Protein AF-A0A7J4TCZ8-F1 (afdb_monomer_lite)

Radius of gyration: 16.87 Å; chains: 1; bounding box: 48×36×41 Å

pLDDT: mean 80.1, std 14.27, range [30.23, 97.81]

Secondary structure (DSSP, 8-state):
-----PEEEEE-SS-HHHHHHHHHHTT--EEEEEEE-GGGTEEEETTEEEEET-TTSTTEETT-SGGGEEE-SSEEEEEGGGGGSHHHHTTS-SS--HHHHHHHHHHHHHHH-TTSEEEEEP-STTTTS---S-GGGTEEEETTTTEEEEETTTTTTGGG-THHHHHHHHTT-EEEEE-GGGS-BSSTT--EEE--TTS---EEE--S--B--

Sequence (213 aa):
MGDDIGVIVGTGIGGQTDILLALLKGGYPAKSVGQMWPRDHYVHLDGRYVISGSPGSVHGNAFGEGGNILAGNGFLLVSDFAYKHQHIRMKLPENPNYAQIQEVIMEEGRVYHPHVRIHVAPTGMFHGGRGHGHIDMFALLLPIRKLLLLDTYYGKGAGKAAEYDSIAEAEGLKLRRYDGSQDGVWYPLNSLVLSPNKNPTDCVVLDQEAKSL

Foldseek 3Di:
DDDQDAAEQEDDPDCSVVLQVVCVVLVGRYDYDPDYPCQQQWAQDPNDTAGFLPPPDLRHDLQGGNLQWDDADQAIEGELLSCVRPNNVVVADPDHASVSSQVSQQVVCCVNPVRGHYAYQYQCPNVVFPGDSGQQLFWAAFRVQLEIEGACQRSPRRSPDCSVVVVSVVSVHDYYYDHCPPVQAGSQRNWDWDARPVHGGTDTRGSPPRGDD

Structure (mmCIF, N/CA/C/O backbone):
data_AF-A0A7J4TCZ8-F1
#
_entry.id   AF-A0A7J4TCZ8-F1
#
loop_
_atom_site.group_PDB
_atom_site.id
_atom_site.type_symbol
_atom_site.label_atom_id
_atom_site.label_alt_id
_atom_site.label_comp_id
_atom_site.label_asym_id
_atom_site.label_entity_id
_atom_site.label_seq_id
_atom_site.pdbx_PDB_ins_code
_atom_site.Cartn_x
_atom_site.Cartn_y
_atom_site.Cartn_z
_atom_site.occupancy
_atom_site.B_iso_or_equiv
_atom_site.auth_seq_id
_atom_site.auth_comp_id
_atom_site.auth_asym_id
_atom_site.auth_atom_id
_atom_site.pdbx_PDB_model_num
ATOM 1 N N . MET A 1 1 ? -31.070 7.291 -1.650 1.00 30.23 1 MET A N 1
ATOM 2 C CA . MET A 1 1 ? -30.684 6.551 -0.434 1.00 30.23 1 MET A CA 1
ATOM 3 C C . MET A 1 1 ? -29.340 5.947 -0.770 1.00 30.23 1 MET A C 1
ATOM 5 O O . MET A 1 1 ? -29.298 5.150 -1.693 1.00 30.23 1 MET A O 1
ATOM 9 N N . GLY A 1 2 ? -28.253 6.499 -0.227 1.00 39.22 2 GLY A N 1
ATOM 10 C CA . GLY A 1 2 ? -26.910 6.012 -0.545 1.00 39.22 2 GLY A CA 1
ATOM 11 C C . GLY A 1 2 ? -26.722 4.661 0.123 1.00 39.22 2 GLY A C 1
ATOM 12 O O . GLY A 1 2 ? -27.068 4.534 1.293 1.00 39.22 2 GLY A O 1
ATOM 13 N N . ASP A 1 3 ? -26.260 3.664 -0.623 1.00 41.78 3 ASP A N 1
ATOM 14 C CA . ASP A 1 3 ? -25.869 2.386 -0.043 1.00 41.78 3 ASP A CA 1
ATOM 15 C C . ASP A 1 3 ? -24.793 2.663 1.015 1.00 41.78 3 ASP A C 1
ATOM 17 O O . ASP A 1 3 ? -23.702 3.129 0.681 1.00 41.78 3 ASP A O 1
ATOM 21 N N . ASP A 1 4 ? -25.112 2.442 2.292 1.00 58.44 4 ASP A N 1
ATOM 22 C CA . ASP A 1 4 ? -24.124 2.520 3.364 1.00 58.44 4 ASP A CA 1
ATOM 23 C C . ASP A 1 4 ? -23.055 1.459 3.082 1.00 58.44 4 ASP A C 1
ATOM 25 O O . ASP A 1 4 ? -23.295 0.251 3.172 1.00 58.44 4 ASP A O 1
ATOM 29 N N . ILE A 1 5 ? -21.871 1.918 2.683 1.00 65.12 5 ILE A N 1
ATOM 30 C CA . ILE A 1 5 ? -20.730 1.062 2.373 1.00 65.12 5 ILE A CA 1
ATOM 31 C C . ILE A 1 5 ? -20.297 0.379 3.667 1.00 65.12 5 ILE A C 1
ATOM 33 O O . ILE A 1 5 ? -19.725 1.004 4.559 1.00 65.12 5 ILE A O 1
ATOM 37 N N . GLY A 1 6 ? -20.609 -0.910 3.775 1.00 76.81 6 GLY A N 1
ATOM 38 C CA . GLY A 1 6 ? -20.262 -1.734 4.926 1.00 76.81 6 GLY A CA 1
ATOM 39 C C . GLY A 1 6 ? -18.986 -2.542 4.716 1.00 76.81 6 GLY A C 1
ATOM 40 O O . GLY A 1 6 ? -18.697 -2.984 3.607 1.00 76.81 6 GLY A O 1
ATOM 41 N N . VAL A 1 7 ? -18.260 -2.794 5.805 1.00 82.50 7 VAL A N 1
ATOM 42 C CA . VAL A 1 7 ? -17.061 -3.636 5.825 1.00 82.50 7 VAL A CA 1
ATOM 43 C C . VAL A 1 7 ? -17.447 -5.100 5.599 1.00 82.50 7 VAL A C 1
ATOM 45 O O . VAL A 1 7 ? -18.272 -5.669 6.320 1.00 82.50 7 VAL A O 1
ATOM 48 N N . ILE A 1 8 ? -16.831 -5.731 4.601 1.00 84.25 8 ILE A N 1
ATOM 49 C CA . ILE A 1 8 ? -16.999 -7.159 4.322 1.00 84.25 8 ILE A CA 1
ATOM 50 C C . ILE A 1 8 ? -15.881 -7.936 5.018 1.00 84.25 8 ILE A C 1
ATOM 52 O O . ILE A 1 8 ? -14.706 -7.766 4.701 1.00 84.25 8 ILE A O 1
ATOM 56 N N . VAL A 1 9 ? -16.259 -8.815 5.943 1.00 84.25 9 VAL A N 1
ATOM 57 C CA . VAL A 1 9 ? -15.341 -9.700 6.667 1.00 84.25 9 VAL A CA 1
ATOM 58 C C . VAL A 1 9 ? -15.423 -11.092 6.049 1.00 84.25 9 VAL A C 1
ATOM 60 O O . VAL A 1 9 ? -16.470 -11.732 6.075 1.00 84.25 9 VAL A O 1
ATOM 63 N N . GLY A 1 10 ? -14.341 -11.560 5.445 1.00 80.88 10 GLY A N 1
ATOM 64 C CA . GLY A 1 10 ? -14.313 -12.877 4.811 1.00 80.88 10 GLY A CA 1
ATOM 65 C C . GLY A 1 10 ? -13.865 -13.992 5.736 1.00 80.88 10 GLY A C 1
ATOM 66 O O . GLY A 1 10 ? -13.603 -13.770 6.914 1.00 80.88 10 GLY A O 1
ATOM 67 N N . THR A 1 11 ? -13.722 -15.183 5.169 1.00 75.00 11 THR A N 1
ATOM 68 C CA . THR A 1 11 ? -13.064 -16.331 5.797 1.00 75.00 11 THR A CA 1
ATOM 69 C C . THR A 1 11 ? -11.536 -16.236 5.641 1.00 75.00 11 THR A C 1
ATOM 71 O O . THR A 1 11 ? -11.015 -15.484 4.815 1.00 75.00 11 THR A O 1
ATOM 74 N N . GLY A 1 12 ? -10.789 -16.945 6.487 1.00 71.12 12 GLY A N 1
ATOM 75 C CA . GLY A 1 12 ? -9.330 -16.837 6.603 1.00 71.12 12 GLY A CA 1
ATOM 76 C C . GLY A 1 12 ? -8.773 -17.735 7.713 1.00 71.12 12 GLY A C 1
ATOM 77 O O . GLY A 1 12 ? -9.448 -18.670 8.138 1.00 71.12 12 GLY A O 1
ATOM 78 N N . ILE A 1 13 ? -7.568 -17.432 8.204 1.00 66.31 13 ILE A N 1
ATOM 79 C CA . ILE A 1 13 ? -6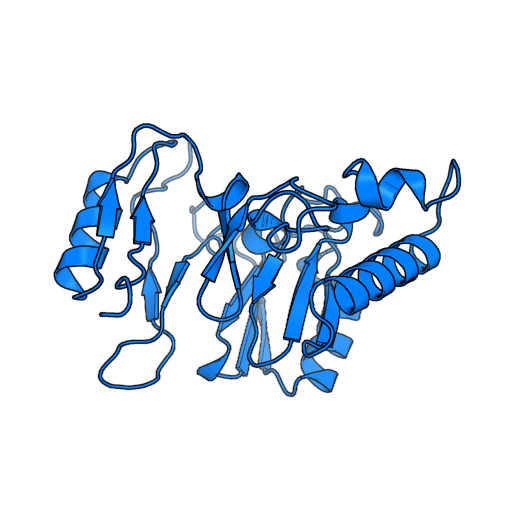.819 -18.270 9.168 1.00 66.31 13 ILE A CA 1
ATOM 80 C C . ILE A 1 13 ? -7.355 -18.136 10.618 1.00 66.31 13 ILE A C 1
ATOM 82 O O . ILE A 1 13 ? -6.891 -18.827 11.514 1.00 66.31 13 ILE A O 1
ATOM 86 N N . GLY A 1 14 ? -8.371 -17.302 10.865 1.00 69.44 14 GLY A N 1
ATOM 87 C CA . GLY A 1 14 ? -9.023 -17.152 12.174 1.00 69.44 14 GLY A CA 1
ATOM 88 C C . GLY A 1 14 ? -9.591 -15.746 12.381 1.00 69.44 14 GLY A C 1
ATOM 89 O O . GLY A 1 14 ? -9.605 -14.949 11.441 1.00 69.44 14 GLY A O 1
ATOM 90 N N . GLY A 1 15 ? -10.092 -15.464 13.589 1.00 75.19 15 GLY A N 1
ATOM 91 C CA . GLY A 1 15 ? -10.430 -14.109 14.053 1.00 75.19 15 GLY A CA 1
ATOM 92 C C . GLY A 1 15 ? -11.658 -13.444 13.415 1.00 75.19 15 GLY A C 1
ATOM 93 O O . GLY A 1 15 ? -11.993 -12.314 13.762 1.00 75.19 15 GLY A O 1
ATOM 94 N N . GLN A 1 16 ? -12.377 -14.103 12.496 1.00 79.56 16 GLN A N 1
ATOM 95 C CA . GLN A 1 16 ? -13.450 -13.458 11.719 1.00 79.56 16 GLN A CA 1
ATOM 96 C C . GLN A 1 16 ? -14.589 -12.948 12.600 1.00 79.56 16 GLN A C 1
ATOM 98 O O . GLN A 1 16 ? -15.099 -11.846 12.387 1.00 79.56 16 GLN A O 1
ATOM 103 N N . THR A 1 17 ? -15.004 -13.759 13.575 1.00 81.31 17 THR A N 1
ATOM 104 C CA . THR A 1 17 ? -16.063 -13.392 14.515 1.00 81.31 17 THR A CA 1
ATOM 105 C C . THR A 1 17 ? -15.637 -12.198 15.359 1.00 81.31 17 THR A C 1
ATOM 107 O O . THR A 1 17 ? -16.414 -11.256 15.493 1.00 81.31 17 THR A O 1
ATOM 110 N N . ASP A 1 18 ? -14.401 -12.179 15.855 1.00 79.75 18 ASP A N 1
ATOM 111 C CA . ASP A 1 18 ? -13.897 -11.094 16.698 1.00 79.75 18 ASP A CA 1
ATOM 112 C C . ASP A 1 18 ? -13.707 -9.794 15.917 1.00 79.75 18 ASP A C 1
ATOM 114 O O . ASP A 1 18 ? -14.122 -8.735 16.387 1.00 79.75 18 ASP A O 1
ATOM 118 N N . ILE A 1 19 ? -13.194 -9.867 14.684 1.00 80.69 19 ILE A N 1
ATOM 119 C CA . ILE A 1 19 ? -13.113 -8.724 13.763 1.00 80.69 19 ILE A CA 1
ATOM 120 C C . ILE A 1 19 ? -14.515 -8.162 13.500 1.00 80.69 19 ILE A C 1
ATOM 122 O O . ILE A 1 19 ? -14.733 -6.955 13.624 1.00 80.69 19 ILE A O 1
ATOM 126 N N . LEU A 1 20 ? -15.488 -9.024 13.177 1.00 84.75 20 LEU A N 1
ATOM 127 C CA . LEU A 1 20 ? -16.870 -8.606 12.939 1.00 84.75 20 LEU A CA 1
ATOM 128 C C . LEU A 1 20 ? -17.472 -7.934 14.181 1.00 84.75 20 LEU A C 1
ATOM 130 O O . LEU A 1 20 ? -18.053 -6.855 14.075 1.00 84.75 20 LEU A O 1
ATOM 134 N N . LEU A 1 21 ? -17.317 -8.539 15.359 1.00 82.81 21 LEU A N 1
ATOM 135 C CA . LEU A 1 21 ? -17.827 -7.990 16.615 1.00 82.81 21 LEU A CA 1
ATOM 136 C C . LEU A 1 21 ? -17.152 -6.662 16.976 1.00 82.81 21 LEU A C 1
ATOM 138 O O . LEU A 1 21 ? -17.837 -5.735 17.411 1.00 82.81 21 LEU A O 1
ATOM 142 N N . ALA A 1 22 ? -15.840 -6.532 16.765 1.00 79.50 22 ALA A N 1
ATOM 143 C CA . ALA A 1 22 ? -15.101 -5.295 16.997 1.00 79.50 22 ALA A CA 1
ATOM 144 C C . ALA A 1 22 ? -15.592 -4.162 16.083 1.00 79.50 22 ALA A C 1
ATOM 146 O O . ALA A 1 22 ? -15.823 -3.047 16.558 1.00 79.50 22 ALA A O 1
ATOM 147 N N . LEU A 1 23 ? -15.826 -4.453 14.799 1.00 82.69 23 LEU A N 1
ATOM 148 C CA . LEU A 1 23 ? -16.375 -3.500 13.830 1.00 82.69 23 LEU A CA 1
ATOM 149 C C . LEU A 1 23 ? -17.790 -3.049 14.210 1.00 82.69 23 LEU A C 1
ATOM 151 O O . LEU A 1 23 ? -18.056 -1.846 14.275 1.00 82.69 23 LEU A O 1
ATOM 155 N N . LEU A 1 24 ? -18.675 -3.998 14.528 1.00 83.88 24 LEU A N 1
ATOM 156 C CA . LEU A 1 24 ? -20.051 -3.708 14.937 1.00 83.88 24 LEU A CA 1
ATOM 157 C C . LEU A 1 24 ? -20.093 -2.898 16.240 1.00 83.88 24 LEU A C 1
ATOM 159 O O . LEU A 1 24 ? -20.827 -1.915 16.334 1.00 83.88 24 LEU A O 1
ATOM 163 N N . LYS A 1 25 ? -19.258 -3.246 17.229 1.00 81.00 25 LYS A N 1
ATOM 164 C CA . LYS A 1 25 ? -19.103 -2.479 18.477 1.00 81.00 25 LYS A CA 1
ATOM 165 C C . LYS A 1 25 ? -18.562 -1.069 18.220 1.00 81.00 25 LYS A C 1
ATOM 167 O O . LYS A 1 25 ? -18.947 -0.134 18.918 1.00 81.00 25 LYS A O 1
ATOM 172 N N . GLY A 1 26 ? -17.697 -0.912 17.218 1.00 77.12 26 GLY A N 1
ATOM 173 C CA . GLY A 1 26 ? -17.201 0.378 16.735 1.00 77.12 26 GLY A CA 1
ATOM 174 C C . GLY A 1 26 ? -18.242 1.217 15.984 1.00 77.12 26 GLY A C 1
ATOM 175 O O . GLY A 1 26 ? -17.972 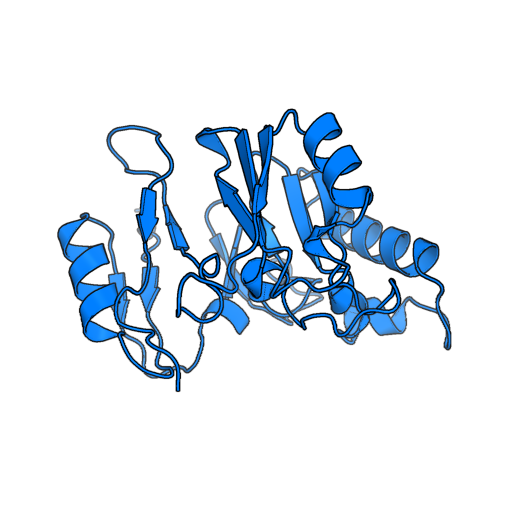2.376 15.679 1.00 77.12 26 GLY A O 1
ATOM 176 N N . GLY A 1 27 ? -19.432 0.666 15.714 1.00 79.69 27 GLY A N 1
ATOM 177 C CA . GLY A 1 27 ? -20.510 1.342 14.993 1.00 79.69 27 GLY A CA 1
ATOM 178 C C . GLY A 1 27 ? -20.355 1.317 13.472 1.00 79.69 27 GLY A C 1
ATOM 179 O O . GLY A 1 27 ? -21.018 2.097 12.790 1.00 79.69 27 GLY A O 1
ATOM 180 N N . TYR A 1 28 ? -19.491 0.451 12.937 1.00 81.19 28 TYR A N 1
ATOM 181 C CA . TYR A 1 28 ? -19.333 0.272 11.497 1.00 81.19 28 TYR A CA 1
ATOM 182 C C . TYR A 1 28 ? -20.344 -0.763 10.983 1.00 81.19 28 TYR A C 1
ATOM 184 O O . TYR A 1 28 ? -20.441 -1.848 11.565 1.00 81.19 28 TYR A O 1
ATOM 192 N N . PRO A 1 29 ? -21.072 -0.488 9.884 1.00 86.06 29 PRO A N 1
ATOM 193 C CA . PRO A 1 29 ? -21.841 -1.517 9.198 1.00 86.06 29 PRO A CA 1
ATOM 194 C C . PRO A 1 29 ? -20.872 -2.603 8.731 1.00 86.06 29 PRO A C 1
ATOM 196 O O . PRO A 1 29 ? -19.959 -2.323 7.958 1.00 86.06 29 PRO A O 1
ATOM 199 N N . ALA A 1 30 ? -21.025 -3.830 9.221 1.00 86.75 30 ALA A N 1
ATOM 200 C CA . ALA A 1 30 ? -20.136 -4.931 8.876 1.00 86.75 30 ALA A CA 1
ATOM 201 C C . ALA A 1 30 ? -20.918 -6.236 8.726 1.00 86.75 30 ALA A C 1
ATOM 203 O O . ALA A 1 30 ? -21.889 -6.477 9.446 1.00 86.75 30 ALA A O 1
ATOM 204 N N . LYS A 1 31 ? -20.497 -7.086 7.787 1.00 88.00 31 LYS A N 1
ATOM 205 C CA . LYS A 1 31 ? -21.085 -8.416 7.579 1.00 88.00 31 LYS A CA 1
ATOM 206 C C . LYS A 1 31 ? -20.014 -9.444 7.257 1.00 88.00 31 LYS A C 1
ATOM 208 O O . LYS A 1 31 ? -19.044 -9.132 6.567 1.00 88.00 31 LYS A O 1
ATOM 213 N N . SER A 1 32 ? -20.225 -10.674 7.716 1.00 85.56 32 SER A N 1
ATOM 214 C CA . SER A 1 32 ? -19.386 -11.798 7.313 1.00 85.56 32 SER A CA 1
ATOM 215 C C . SER A 1 32 ? -19.862 -12.398 5.987 1.00 85.56 32 SER A C 1
ATOM 217 O O . SER A 1 32 ? -21.065 -12.454 5.721 1.00 85.56 32 SER A O 1
ATOM 219 N N . VAL A 1 33 ? -18.923 -12.843 5.153 1.00 84.38 33 VAL A N 1
ATOM 220 C CA . VAL A 1 33 ? -19.172 -13.577 3.907 1.00 84.38 33 VAL A CA 1
ATOM 221 C C . VAL A 1 33 ? -18.323 -14.846 3.870 1.00 84.38 33 VAL A C 1
ATOM 223 O O . VAL A 1 33 ? -17.209 -14.874 4.385 1.00 84.38 33 VAL A O 1
ATOM 226 N N . GLY A 1 34 ? -18.810 -15.891 3.198 1.00 81.12 34 GLY A N 1
ATOM 227 C CA . GLY A 1 34 ? -18.094 -17.167 3.037 1.00 81.12 34 GLY A CA 1
ATOM 228 C C . GLY A 1 34 ? -16.887 -17.130 2.087 1.00 81.12 34 GLY A C 1
ATOM 229 O O . GLY A 1 34 ? -16.414 -18.182 1.671 1.00 81.12 34 GLY A O 1
ATOM 230 N N . GLN A 1 35 ? -16.416 -15.943 1.701 1.00 82.62 35 GLN A N 1
ATOM 231 C CA . GLN A 1 35 ? -15.327 -15.747 0.746 1.00 82.62 35 GLN A CA 1
ATOM 232 C C . GLN A 1 35 ? -13.995 -15.588 1.476 1.00 82.62 35 GLN A C 1
ATOM 234 O O . GLN A 1 35 ? -13.893 -14.760 2.380 1.00 82.62 35 GLN A O 1
ATOM 239 N N . MET A 1 36 ? -12.978 -16.338 1.054 1.00 79.94 36 MET A N 1
ATOM 240 C CA . MET A 1 36 ? -11.631 -16.224 1.608 1.00 79.94 36 MET A CA 1
ATOM 241 C C . MET A 1 36 ? -10.977 -14.914 1.151 1.00 79.94 36 MET A C 1
ATOM 243 O O . MET A 1 36 ? -11.088 -14.558 -0.019 1.00 79.94 36 MET A O 1
ATOM 247 N N . TRP A 1 37 ? -10.349 -14.191 2.084 1.00 77.88 37 TRP A N 1
ATOM 248 C CA . TRP A 1 37 ? -9.568 -12.964 1.832 1.00 77.88 37 TRP A CA 1
ATOM 249 C C . TRP A 1 37 ? -10.219 -11.962 0.851 1.00 77.88 37 TRP A C 1
ATOM 251 O O . TRP A 1 37 ? -9.653 -11.632 -0.189 1.00 77.88 37 TRP A O 1
ATOM 261 N N . PRO A 1 38 ? -11.402 -11.402 1.171 1.00 78.44 38 PRO A N 1
ATOM 262 C CA . PRO A 1 38 ? -12.148 -10.510 0.279 1.00 78.44 38 PRO A CA 1
ATOM 263 C C . PRO A 1 38 ? -11.367 -9.253 -0.123 1.00 78.44 38 PRO A C 1
ATOM 265 O O . PRO A 1 38 ? -11.657 -8.685 -1.172 1.00 78.44 38 PRO A O 1
ATOM 268 N N . ARG A 1 39 ? -10.358 -8.847 0.659 1.00 79.75 39 ARG A N 1
ATOM 269 C CA . ARG A 1 39 ? -9.420 -7.772 0.306 1.00 79.75 39 ARG A CA 1
ATOM 270 C C . ARG A 1 39 ? -8.755 -8.002 -1.051 1.00 79.75 39 ARG A C 1
ATOM 272 O O . ARG A 1 39 ? -8.576 -7.057 -1.808 1.00 79.75 39 ARG A O 1
ATOM 279 N N . ASP A 1 40 ? -8.420 -9.241 -1.391 1.00 79.06 40 ASP A N 1
ATOM 280 C CA . ASP A 1 40 ? -7.729 -9.536 -2.649 1.00 79.06 40 ASP A CA 1
ATOM 281 C C . ASP A 1 40 ? -8.669 -9.411 -3.856 1.00 79.06 40 ASP A C 1
ATOM 283 O O . ASP A 1 40 ? -8.219 -9.290 -4.995 1.00 79.06 40 ASP A O 1
ATOM 287 N N . HIS A 1 41 ? -9.979 -9.359 -3.598 1.00 75.88 41 HIS A N 1
ATOM 288 C CA . HIS A 1 41 ? -11.038 -9.303 -4.597 1.00 75.88 41 HIS A CA 1
ATOM 289 C C . HIS A 1 41 ? -11.710 -7.934 -4.714 1.00 75.88 41 HIS A C 1
ATOM 291 O O . HIS A 1 41 ? -12.222 -7.607 -5.783 1.00 75.88 41 HIS A O 1
ATOM 297 N N . TYR A 1 42 ? -11.714 -7.136 -3.647 1.00 74.81 42 TYR A N 1
ATOM 298 C CA . TYR A 1 42 ? -12.376 -5.836 -3.611 1.00 74.81 42 TYR A CA 1
ATOM 299 C C . TYR A 1 42 ? -11.476 -4.787 -2.967 1.00 74.81 42 TYR A C 1
ATOM 301 O O . TYR A 1 42 ? -11.008 -4.959 -1.842 1.00 74.81 42 TYR A O 1
ATOM 309 N N . VAL A 1 43 ? -11.301 -3.661 -3.652 1.00 73.44 43 VAL A N 1
ATOM 310 C CA . VAL A 1 43 ? -10.544 -2.507 -3.158 1.00 73.44 43 VAL A CA 1
ATOM 311 C C . VAL A 1 43 ? -11.502 -1.349 -2.954 1.00 73.44 43 VAL A C 1
ATOM 313 O O . VAL A 1 43 ? -12.271 -1.020 -3.853 1.00 73.44 43 VAL A O 1
ATOM 316 N N . HIS A 1 44 ? -11.484 -0.726 -1.779 1.00 71.25 44 HIS A N 1
ATOM 317 C CA . HIS A 1 44 ? -12.294 0.461 -1.537 1.00 71.25 44 HIS A CA 1
ATOM 318 C C . HIS A 1 44 ? -11.527 1.724 -1.945 1.00 71.25 44 HIS A C 1
ATOM 320 O O . HIS A 1 44 ? -10.549 2.087 -1.294 1.00 71.25 44 HIS A O 1
ATOM 326 N N . LEU A 1 45 ? -11.977 2.393 -3.008 1.00 71.25 45 LEU A N 1
ATOM 327 C CA . LEU A 1 45 ? -11.391 3.623 -3.550 1.00 71.25 45 LEU A CA 1
ATOM 328 C C . LEU A 1 45 ? -12.506 4.630 -3.852 1.00 71.25 45 LEU A C 1
ATOM 330 O O . LEU A 1 45 ? -13.553 4.254 -4.372 1.00 71.25 45 LEU A O 1
ATOM 334 N N . ASP A 1 46 ? -12.296 5.902 -3.501 1.00 64.94 46 ASP A N 1
ATOM 335 C CA . ASP A 1 46 ? -13.223 7.015 -3.776 1.00 64.94 46 ASP A CA 1
ATOM 336 C C . ASP A 1 46 ? -14.684 6.759 -3.358 1.00 64.94 46 ASP A C 1
ATOM 338 O O . ASP A 1 46 ? -15.638 7.130 -4.046 1.00 64.94 46 ASP A O 1
ATOM 342 N N . GLY A 1 47 ? -14.870 6.100 -2.210 1.00 66.62 47 GLY A N 1
ATOM 343 C CA . GLY A 1 47 ? -16.199 5.784 -1.689 1.00 66.62 47 GLY A CA 1
ATOM 344 C C . GLY A 1 47 ? -16.927 4.718 -2.507 1.00 66.62 47 GLY A C 1
ATOM 345 O O . GLY A 1 47 ? -18.147 4.780 -2.625 1.00 66.62 47 GLY A O 1
ATOM 346 N N . ARG A 1 48 ? -16.207 3.785 -3.144 1.00 70.62 48 ARG A N 1
ATOM 347 C CA . ARG A 1 48 ? -16.777 2.643 -3.875 1.00 70.62 48 ARG A CA 1
ATOM 348 C C . ARG A 1 48 ? -15.900 1.406 -3.716 1.00 70.62 48 ARG A C 1
ATOM 350 O O . ARG A 1 48 ? -14.681 1.510 -3.620 1.00 70.62 48 ARG A O 1
ATOM 357 N N . TYR A 1 49 ? -16.518 0.227 -3.746 1.00 72.69 49 TYR A N 1
ATOM 358 C CA . TYR A 1 49 ? -15.787 -1.026 -3.935 1.00 72.69 49 TYR A CA 1
ATOM 359 C C . TYR A 1 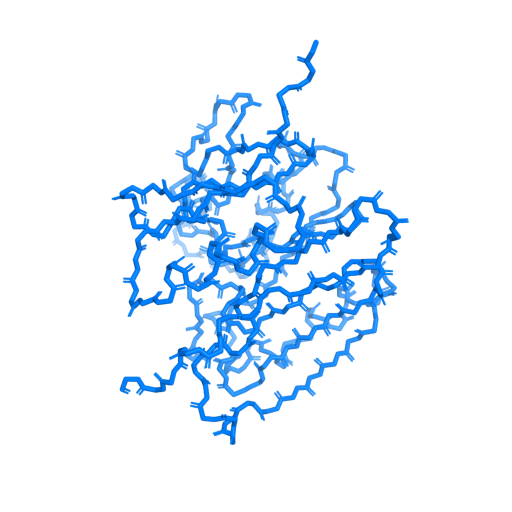49 ? -15.514 -1.255 -5.425 1.00 72.69 49 TYR A C 1
ATOM 361 O O . TYR A 1 49 ? -16.430 -1.265 -6.244 1.00 72.69 49 TYR A O 1
ATOM 369 N N . VAL A 1 50 ? -14.243 -1.452 -5.751 1.00 72.81 50 VAL A N 1
ATOM 370 C CA . VAL A 1 50 ? -13.700 -1.739 -7.079 1.00 72.81 50 VAL A CA 1
ATOM 371 C C . VAL A 1 50 ? -13.286 -3.208 -7.103 1.00 72.81 50 VAL A C 1
ATOM 373 O O . VAL A 1 50 ? -12.602 -3.669 -6.189 1.00 72.81 50 VAL A O 1
ATOM 376 N N . ILE A 1 51 ? -13.693 -3.957 -8.129 1.00 71.75 51 ILE A N 1
ATOM 377 C CA . ILE A 1 51 ? -13.352 -5.383 -8.238 1.00 71.75 51 ILE A CA 1
ATOM 378 C C . ILE A 1 51 ? -11.905 -5.525 -8.739 1.00 71.75 51 ILE A C 1
ATOM 380 O O . ILE A 1 51 ? -11.519 -4.968 -9.773 1.00 71.75 51 ILE A O 1
ATOM 384 N N . SER A 1 52 ? -11.106 -6.284 -7.989 1.00 68.44 52 SER A N 1
ATOM 385 C CA . SER A 1 52 ? -9.749 -6.711 -8.339 1.00 68.44 52 SER A CA 1
ATOM 386 C C . SER A 1 52 ? -9.739 -7.458 -9.669 1.00 68.44 52 SER A C 1
ATOM 388 O O . SER A 1 52 ? -10.618 -8.275 -9.943 1.00 68.44 52 SER A O 1
ATOM 390 N N . GLY A 1 53 ? -8.749 -7.177 -10.518 1.00 56.28 53 GLY A N 1
ATOM 391 C CA . GLY A 1 53 ? -8.552 -7.956 -11.740 1.00 56.28 53 GLY A CA 1
ATOM 392 C C . GLY A 1 53 ? -9.683 -7.830 -12.767 1.00 56.28 53 GLY A C 1
ATOM 393 O O . GLY A 1 53 ? -9.840 -8.719 -13.597 1.00 56.28 53 GLY A O 1
ATOM 394 N N . SER A 1 54 ? -10.431 -6.717 -12.766 1.00 52.00 54 SER A N 1
ATOM 395 C CA . SER A 1 54 ? -11.351 -6.336 -13.858 1.00 52.00 54 SER A CA 1
ATOM 396 C C . SER A 1 54 ? -10.805 -5.195 -14.748 1.00 52.00 54 SER A C 1
ATOM 398 O O . SER A 1 54 ? -11.522 -4.207 -14.967 1.00 52.00 54 SER A O 1
ATOM 400 N N . PRO A 1 55 ? -9.546 -5.269 -15.243 1.00 51.81 55 PRO A N 1
ATOM 401 C CA . PRO A 1 55 ? -8.983 -4.247 -16.118 1.00 51.81 55 PRO A CA 1
ATOM 402 C C . PRO A 1 55 ? -9.829 -4.142 -17.395 1.00 51.81 55 PRO A C 1
ATOM 404 O O . PRO A 1 55 ? -10.203 -5.147 -17.995 1.00 51.81 55 PRO A O 1
ATOM 407 N N . GLY A 1 56 ? -10.178 -2.915 -17.781 1.00 40.59 56 GLY A N 1
ATOM 408 C CA . GLY A 1 56 ? -11.051 -2.621 -18.921 1.00 40.59 56 GLY A CA 1
ATOM 409 C C . GLY A 1 56 ? -12.529 -2.400 -18.580 1.00 40.59 56 GLY A C 1
ATOM 410 O O . GLY A 1 56 ? -13.283 -1.964 -19.447 1.00 40.59 56 GLY A O 1
ATOM 411 N N . SER A 1 57 ? -12.957 -2.623 -17.333 1.00 47.50 57 SER A N 1
ATOM 412 C CA . SER A 1 57 ? -14.244 -2.097 -16.860 1.00 47.50 57 SER A CA 1
ATOM 413 C C . SER A 1 57 ? -14.056 -0.688 -16.291 1.00 47.50 57 SER A C 1
ATOM 415 O O . SER A 1 57 ? -13.050 -0.405 -15.643 1.00 47.50 57 SER A O 1
ATOM 417 N N . VAL A 1 58 ? -15.054 0.187 -16.463 1.00 47.97 58 VAL A N 1
ATOM 418 C CA . VAL A 1 58 ? -15.082 1.549 -15.875 1.00 47.97 58 VAL A CA 1
ATOM 419 C C . VAL A 1 58 ? -15.012 1.516 -14.329 1.00 47.97 58 VAL A C 1
ATOM 421 O O . VAL A 1 58 ? -14.899 2.549 -13.676 1.00 47.97 58 VAL A O 1
ATOM 424 N N . HIS A 1 59 ? -15.077 0.326 -13.722 1.00 52.25 59 HIS A N 1
ATOM 425 C CA . HIS A 1 59 ? -15.138 0.085 -12.280 1.00 52.25 59 HIS A CA 1
ATOM 426 C C . HIS A 1 59 ? -14.082 -0.923 -11.788 1.00 52.25 59 HIS A C 1
ATOM 428 O O . HIS A 1 59 ? -14.270 -1.533 -10.735 1.00 52.25 59 HIS A O 1
ATOM 434 N N . GLY A 1 60 ? -13.012 -1.150 -12.557 1.00 62.59 60 GLY A N 1
ATOM 435 C CA . GLY A 1 60 ? -11.987 -2.154 -12.260 1.00 62.59 60 GLY A CA 1
ATOM 436 C C . GLY A 1 60 ? -10.697 -1.585 -11.676 1.00 62.59 60 GLY A C 1
ATOM 437 O O . GLY A 1 60 ? -10.397 -0.406 -11.837 1.00 62.59 60 GLY A O 1
ATOM 438 N N . ASN A 1 61 ? -9.919 -2.448 -11.019 1.00 73.44 61 ASN A N 1
ATOM 439 C CA . ASN A 1 61 ? -8.584 -2.129 -10.513 1.00 73.44 61 ASN A CA 1
ATOM 440 C C . ASN A 1 61 ? -7.495 -2.649 -11.469 1.00 73.44 61 ASN A C 1
ATOM 442 O O . ASN A 1 61 ? -7.390 -3.860 -11.686 1.00 73.44 61 ASN A O 1
ATOM 446 N N . ALA A 1 62 ? -6.652 -1.752 -11.991 1.00 76.88 62 ALA A N 1
ATOM 447 C CA . ALA A 1 62 ? -5.526 -2.104 -12.861 1.00 76.88 62 ALA A CA 1
ATOM 448 C C . ALA A 1 62 ? -4.372 -2.810 -12.125 1.00 76.88 62 ALA A C 1
ATOM 450 O O . ALA A 1 62 ? -3.554 -3.475 -12.758 1.00 76.88 62 ALA A O 1
ATOM 451 N N . PHE A 1 63 ? -4.313 -2.693 -10.796 1.00 85.88 63 PHE A N 1
ATOM 452 C CA . PHE A 1 63 ? -3.205 -3.184 -9.969 1.00 85.88 63 PHE A CA 1
ATOM 453 C C . PHE A 1 63 ? -3.446 -4.583 -9.373 1.00 85.88 63 PHE A C 1
ATOM 455 O O . PHE A 1 63 ? -2.670 -5.050 -8.535 1.00 85.88 63 PHE A O 1
ATOM 462 N N . GLY A 1 64 ? -4.520 -5.250 -9.810 1.00 82.81 64 GLY A N 1
ATOM 463 C CA . GLY A 1 64 ? -4.905 -6.591 -9.371 1.00 82.81 64 GLY A CA 1
ATOM 464 C C . GLY A 1 64 ? -5.425 -6.618 -7.936 1.00 82.81 64 GLY A C 1
ATOM 465 O O . GLY A 1 64 ? -6.430 -5.976 -7.636 1.00 82.81 64 GLY A O 1
ATOM 466 N N . GLU A 1 65 ? -4.767 -7.385 -7.071 1.00 85.00 65 GLU A N 1
ATOM 467 C CA . GLU A 1 65 ? -5.207 -7.677 -5.699 1.00 85.00 65 GLU A CA 1
ATOM 468 C C . GLU A 1 65 ? -5.150 -6.454 -4.771 1.00 85.00 65 GLU A C 1
ATOM 470 O O . GLU A 1 65 ? -4.271 -5.602 -4.896 1.00 85.00 65 GLU A O 1
ATOM 475 N N . GLY A 1 66 ? -6.068 -6.366 -3.802 1.00 81.81 66 GLY A N 1
ATOM 476 C CA . GLY A 1 66 ? -6.152 -5.213 -2.901 1.00 81.81 66 GLY A CA 1
ATOM 477 C C . GLY A 1 66 ? -4.968 -5.043 -1.954 1.00 81.81 66 GLY A C 1
ATOM 478 O O . GLY A 1 66 ? -4.639 -3.907 -1.630 1.00 81.81 66 GLY A O 1
ATOM 479 N N . GLY A 1 67 ? -4.261 -6.118 -1.586 1.00 85.38 67 GLY A N 1
ATOM 480 C CA . GLY A 1 67 ? -3.026 -6.010 -0.794 1.00 85.38 67 GLY A CA 1
ATOM 481 C C . GLY A 1 67 ? -1.886 -5.261 -1.508 1.00 85.38 67 GLY A C 1
ATOM 482 O O . GLY A 1 67 ? -0.902 -4.848 -0.887 1.00 85.38 67 GLY A O 1
ATOM 483 N N . ASN A 1 68 ? -2.025 -5.011 -2.814 1.00 88.56 68 ASN A N 1
ATOM 484 C CA . ASN A 1 68 ? -1.107 -4.159 -3.561 1.00 88.56 68 ASN A CA 1
ATOM 485 C C . ASN A 1 68 ? -1.337 -2.660 -3.351 1.00 88.56 68 ASN A C 1
ATOM 487 O O . ASN A 1 68 ? -0.520 -1.884 -3.837 1.00 88.56 68 ASN A O 1
ATOM 491 N N . ILE A 1 69 ? -2.419 -2.230 -2.696 1.00 89.38 69 ILE A N 1
ATOM 492 C CA . ILE A 1 69 ? -2.812 -0.819 -2.658 1.00 89.38 69 ILE A CA 1
ATOM 493 C C . ILE A 1 69 ? -3.010 -0.355 -1.221 1.00 89.38 69 ILE A C 1
ATOM 495 O O . ILE A 1 69 ? -3.801 -0.925 -0.475 1.00 89.38 69 ILE A O 1
ATOM 499 N N . LEU A 1 70 ? -2.366 0.755 -0.865 1.00 90.44 70 LEU A N 1
ATOM 500 C CA . LEU A 1 70 ? -2.707 1.526 0.329 1.00 90.44 70 LEU A CA 1
ATOM 501 C C . LEU A 1 70 ? -3.232 2.899 -0.090 1.00 90.44 70 LEU A C 1
ATOM 503 O O . LEU A 1 70 ? -2.539 3.661 -0.768 1.00 90.44 70 LEU A O 1
ATOM 507 N N . ALA A 1 71 ? -4.463 3.211 0.316 1.00 87.81 71 ALA A N 1
ATOM 508 C CA . ALA A 1 71 ? -5.119 4.467 -0.022 1.00 87.81 71 ALA A CA 1
ATOM 509 C C . ALA A 1 71 ? -4.718 5.591 0.945 1.00 87.81 71 ALA A C 1
ATOM 511 O O . ALA A 1 71 ? -4.902 5.493 2.159 1.00 87.81 71 ALA A O 1
ATOM 512 N N . GLY A 1 72 ? -4.167 6.667 0.388 1.00 88.81 72 GLY A N 1
ATOM 513 C CA . GLY A 1 72 ? -3.858 7.913 1.077 1.00 88.81 72 GLY A CA 1
ATOM 514 C C . GLY A 1 72 ? -4.945 8.976 0.904 1.00 88.81 72 GLY A C 1
ATOM 515 O O . GLY A 1 72 ? -6.003 8.737 0.325 1.00 88.81 72 GLY A O 1
ATOM 516 N N . ASN A 1 73 ? -4.670 10.196 1.374 1.00 87.12 73 ASN A N 1
ATOM 517 C CA . ASN A 1 73 ? -5.541 11.346 1.114 1.00 87.12 73 ASN A CA 1
ATOM 518 C C . ASN A 1 73 ? -5.184 11.993 -0.238 1.00 87.12 73 ASN A C 1
ATOM 520 O O . ASN A 1 73 ? -4.309 12.858 -0.315 1.00 87.12 73 ASN A O 1
ATOM 524 N N . GLY A 1 74 ? -5.841 11.542 -1.311 1.00 88.25 74 GLY A N 1
ATOM 525 C CA . GLY A 1 74 ? -5.596 12.019 -2.679 1.00 88.25 74 GLY A CA 1
ATOM 526 C C . GLY A 1 74 ? -4.371 11.400 -3.366 1.00 88.25 74 GLY A C 1
ATOM 527 O O . GLY A 1 74 ? -3.928 11.910 -4.398 1.00 88.25 74 GLY A O 1
ATOM 528 N N . PHE A 1 75 ? -3.830 10.310 -2.816 1.00 93.06 75 PHE A N 1
ATOM 529 C CA . PHE A 1 75 ? -2.775 9.509 -3.440 1.00 93.06 75 PHE A CA 1
ATOM 530 C C . PHE A 1 75 ? -2.954 8.011 -3.142 1.00 93.06 75 PHE A C 1
ATOM 532 O O . PHE A 1 75 ? -3.616 7.659 -2.167 1.00 93.06 75 PHE A O 1
ATOM 539 N N . LEU A 1 76 ? -2.340 7.136 -3.942 1.00 92.69 76 LEU A N 1
ATOM 540 C CA . LEU A 1 76 ? -2.224 5.695 -3.695 1.00 92.69 76 LEU A CA 1
ATOM 541 C C . LEU A 1 76 ? -0.757 5.291 -3.598 1.00 92.69 76 LEU A C 1
ATOM 543 O O . LEU A 1 76 ? 0.065 5.741 -4.399 1.00 92.69 76 LEU A O 1
ATOM 547 N N . LEU A 1 77 ? -0.454 4.392 -2.664 1.00 94.75 77 LEU A N 1
ATOM 548 C CA . LEU A 1 77 ? 0.751 3.570 -2.727 1.00 94.75 77 LEU A CA 1
ATOM 549 C C . LEU A 1 77 ? 0.395 2.279 -3.449 1.00 94.75 77 LEU A C 1
ATOM 551 O O . LEU A 1 77 ? -0.532 1.588 -3.031 1.00 94.75 77 LEU A O 1
ATOM 555 N N . VAL A 1 78 ? 1.124 1.961 -4.512 1.00 93.69 78 VAL A N 1
ATOM 556 C CA . VAL A 1 78 ? 0.888 0.786 -5.347 1.00 93.69 78 VAL A CA 1
ATOM 557 C C . VAL A 1 78 ? 2.133 -0.082 -5.355 1.00 93.69 78 VAL A C 1
ATOM 559 O O . VAL A 1 78 ? 3.205 0.365 -5.742 1.00 93.69 78 VAL A O 1
ATOM 562 N N . SER A 1 79 ? 1.980 -1.329 -4.937 1.00 92.50 79 SER A N 1
ATOM 563 C CA . SER A 1 79 ? 3.010 -2.360 -4.962 1.00 92.50 79 SER A CA 1
ATOM 564 C C . SER A 1 79 ? 3.666 -2.472 -6.336 1.00 92.50 79 SER A C 1
ATOM 566 O O . SER A 1 79 ? 2.980 -2.646 -7.346 1.00 92.50 79 SER A O 1
ATOM 568 N N . ASP A 1 80 ? 4.998 -2.458 -6.375 1.00 92.00 80 ASP A N 1
ATOM 569 C CA . ASP A 1 80 ? 5.752 -2.785 -7.587 1.00 92.00 80 ASP A CA 1
ATOM 570 C C . ASP A 1 80 ? 5.427 -4.195 -8.114 1.00 92.00 80 ASP A C 1
ATOM 572 O O . ASP A 1 80 ? 5.511 -4.416 -9.319 1.00 92.00 80 ASP A O 1
ATOM 576 N N . PHE A 1 81 ? 4.952 -5.117 -7.263 1.00 89.25 81 PHE A N 1
ATOM 577 C CA . PHE A 1 81 ? 4.496 -6.462 -7.627 1.00 89.25 81 PHE A CA 1
ATOM 578 C C . PHE A 1 81 ? 3.291 -6.452 -8.575 1.00 89.25 81 PHE A C 1
ATOM 580 O O . PHE A 1 81 ? 3.045 -7.451 -9.258 1.00 89.25 81 PHE A O 1
ATOM 587 N N . ALA A 1 82 ? 2.584 -5.320 -8.696 1.00 89.69 82 ALA A N 1
ATOM 588 C CA . ALA A 1 82 ? 1.498 -5.159 -9.655 1.00 89.69 82 ALA A CA 1
ATOM 589 C C . ALA A 1 82 ? 1.931 -5.447 -11.106 1.00 89.69 82 ALA A C 1
ATOM 591 O O . ALA A 1 82 ? 1.101 -5.850 -11.918 1.00 89.69 82 ALA A O 1
ATOM 592 N N . TYR A 1 83 ? 3.231 -5.348 -11.422 1.00 88.69 83 TYR A N 1
ATOM 593 C CA . TYR A 1 83 ? 3.785 -5.704 -12.735 1.00 88.69 83 TYR A CA 1
ATOM 594 C C . TYR A 1 83 ? 3.526 -7.155 -13.165 1.00 88.69 83 TYR A C 1
ATOM 596 O O . TYR A 1 83 ? 3.564 -7.458 -14.359 1.00 88.69 83 TYR A O 1
ATOM 604 N N . LYS A 1 84 ? 3.287 -8.062 -12.206 1.00 85.81 84 LYS A N 1
ATOM 605 C CA . LYS A 1 84 ? 2.976 -9.468 -12.490 1.00 85.81 84 LYS A CA 1
ATOM 606 C C . LYS A 1 84 ? 1.541 -9.681 -12.949 1.00 85.81 84 LYS A C 1
ATOM 608 O O . LYS A 1 84 ? 1.253 -10.724 -13.534 1.00 85.81 84 LYS A O 1
ATOM 613 N N . HIS A 1 85 ? 0.651 -8.722 -12.704 1.00 85.69 85 HIS A N 1
ATOM 614 C CA . HIS A 1 85 ? -0.725 -8.813 -13.171 1.00 85.69 85 HIS A CA 1
ATOM 615 C C . HIS A 1 85 ? -0.772 -8.634 -14.683 1.00 85.69 85 HIS A C 1
ATOM 617 O O . HIS A 1 85 ? -0.127 -7.743 -15.235 1.00 85.69 85 HIS A O 1
ATOM 623 N N . GLN A 1 86 ? -1.544 -9.493 -15.353 1.00 83.94 86 GLN A N 1
ATOM 624 C CA . GLN A 1 86 ? -1.534 -9.645 -16.812 1.00 83.94 86 GLN A CA 1
ATOM 625 C C . GLN A 1 86 ? -1.669 -8.306 -17.553 1.00 83.94 86 GLN A C 1
ATOM 627 O O . GLN A 1 86 ? -0.950 -8.061 -18.518 1.00 83.94 86 GLN A O 1
ATOM 632 N N . HIS A 1 87 ? -2.551 -7.425 -17.075 1.00 84.94 87 HIS A N 1
ATOM 633 C CA . HIS A 1 87 ? -2.798 -6.109 -17.668 1.00 84.94 87 HIS A CA 1
ATOM 634 C C . HIS A 1 87 ? -1.555 -5.213 -17.718 1.00 84.94 87 HIS A C 1
ATOM 636 O O . HIS A 1 87 ? -1.238 -4.669 -18.774 1.00 84.94 87 HIS A O 1
ATOM 642 N N . ILE A 1 88 ? -0.814 -5.113 -16.610 1.00 89.25 88 ILE A N 1
ATOM 643 C CA . ILE A 1 88 ? 0.456 -4.375 -16.554 1.00 89.25 88 ILE A CA 1
ATOM 644 C C . ILE A 1 88 ? 1.536 -5.136 -17.332 1.00 89.25 88 ILE A C 1
ATOM 646 O O . ILE A 1 88 ? 2.271 -4.553 -18.127 1.00 89.25 88 ILE A O 1
ATOM 650 N N . ARG A 1 89 ? 1.603 -6.464 -17.161 1.00 88.75 89 ARG A N 1
ATOM 651 C CA . ARG A 1 89 ? 2.628 -7.320 -17.769 1.00 88.75 89 ARG A CA 1
ATOM 652 C C . ARG A 1 89 ? 2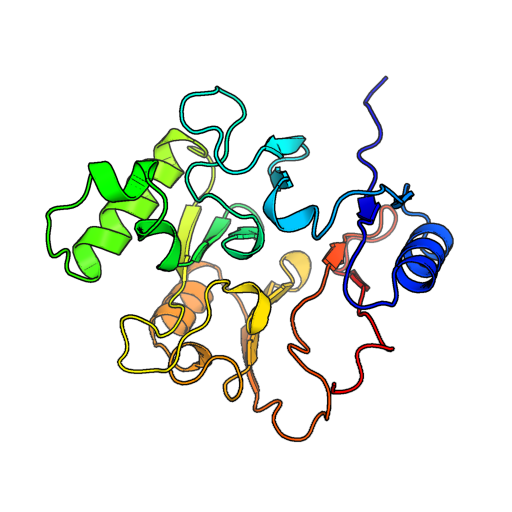.667 -7.225 -19.294 1.00 88.75 89 ARG A C 1
ATOM 654 O O . ARG A 1 89 ? 3.761 -7.227 -19.855 1.00 88.75 89 ARG A O 1
ATOM 661 N N . MET A 1 90 ? 1.504 -7.144 -19.947 1.00 90.12 90 MET A N 1
ATOM 662 C CA . MET A 1 90 ? 1.372 -7.040 -21.410 1.00 90.12 90 MET A CA 1
ATOM 663 C C . MET A 1 90 ? 1.894 -5.714 -21.983 1.00 90.12 90 MET A C 1
ATOM 665 O O . MET A 1 90 ? 2.133 -5.627 -23.184 1.00 90.12 90 MET A O 1
ATOM 669 N N . LYS A 1 91 ? 2.070 -4.689 -21.143 1.00 92.31 91 LYS A N 1
ATOM 670 C CA . LYS A 1 91 ? 2.604 -3.372 -21.526 1.00 92.31 91 LYS A CA 1
ATOM 671 C C . LYS A 1 91 ? 4.116 -3.265 -21.317 1.00 92.31 91 LYS A C 1
ATOM 673 O O . LYS A 1 91 ? 4.722 -2.277 -21.715 1.00 92.31 91 LYS A O 1
ATOM 678 N N . LEU A 1 92 ? 4.725 -4.274 -20.696 1.00 92.81 92 LEU A N 1
ATOM 679 C CA . LEU A 1 92 ? 6.148 -4.314 -20.381 1.00 92.81 92 LEU A CA 1
ATOM 680 C C . LEU A 1 92 ? 6.913 -5.203 -21.375 1.00 92.81 92 LEU A C 1
ATOM 682 O O . LEU A 1 92 ? 6.376 -6.218 -21.828 1.00 92.81 92 LEU A O 1
ATOM 686 N N . PRO A 1 93 ? 8.192 -4.896 -21.667 1.00 93.44 93 PRO A N 1
ATOM 687 C CA . PRO A 1 93 ? 9.063 -5.794 -22.426 1.00 93.44 93 PRO A CA 1
ATOM 688 C C . PRO A 1 93 ? 9.278 -7.124 -21.688 1.00 93.44 93 PRO A C 1
ATOM 690 O O . PRO A 1 93 ? 8.926 -7.268 -20.519 1.00 93.44 93 PRO A O 1
ATOM 693 N N . GLU A 1 94 ? 9.870 -8.123 -22.349 1.00 89.06 94 GLU A N 1
ATOM 694 C CA . GLU A 1 94 ? 10.068 -9.458 -21.760 1.00 89.06 94 GLU A CA 1
ATOM 695 C C . GLU A 1 94 ? 10.849 -9.412 -20.434 1.00 89.06 94 GLU A C 1
ATOM 697 O O . GLU A 1 94 ? 10.429 -10.045 -19.469 1.00 89.06 94 GLU A O 1
ATOM 702 N N . ASN A 1 95 ? 11.897 -8.588 -20.356 1.00 88.69 95 ASN A N 1
ATOM 703 C CA . ASN A 1 95 ? 12.723 -8.396 -19.163 1.00 88.69 95 ASN A CA 1
ATOM 704 C C . ASN A 1 95 ? 12.737 -6.911 -18.767 1.00 88.69 95 ASN A C 1
ATOM 706 O O . ASN A 1 95 ? 13.670 -6.192 -19.135 1.00 88.69 95 ASN A O 1
ATOM 710 N N . PRO A 1 96 ? 11.689 -6.420 -18.085 1.00 90.56 96 PRO A N 1
ATOM 711 C CA . PRO A 1 96 ? 11.604 -5.017 -17.726 1.00 90.56 96 PRO A CA 1
ATOM 712 C C . PRO A 1 96 ? 12.560 -4.693 -16.579 1.00 90.56 96 PRO A C 1
ATOM 714 O O . PRO A 1 96 ? 12.735 -5.479 -15.647 1.00 90.56 96 PRO A O 1
ATOM 717 N N . ASN A 1 97 ? 13.157 -3.507 -16.631 1.00 92.12 97 ASN A N 1
ATOM 718 C CA . ASN A 1 97 ? 13.849 -2.944 -15.480 1.00 92.12 97 ASN A CA 1
ATOM 719 C C . ASN A 1 97 ? 12.855 -2.245 -14.534 1.00 92.12 97 ASN A C 1
ATOM 721 O O . ASN A 1 97 ? 11.689 -2.026 -14.867 1.00 92.12 97 ASN A O 1
ATOM 725 N N . TYR A 1 98 ? 13.326 -1.886 -13.340 1.00 91.31 98 TYR A N 1
ATOM 726 C CA . TYR A 1 98 ? 12.475 -1.296 -12.308 1.00 91.31 98 TYR A CA 1
ATOM 727 C C . TYR A 1 98 ? 11.853 0.048 -12.726 1.00 91.31 98 TYR A C 1
ATOM 729 O O . TYR A 1 98 ? 10.669 0.265 -12.492 1.00 91.31 98 TYR A O 1
ATOM 737 N N . ALA A 1 99 ? 12.599 0.912 -13.422 1.00 92.81 99 ALA A N 1
ATOM 738 C CA . ALA A 1 99 ? 12.078 2.198 -13.889 1.00 92.81 99 ALA A CA 1
ATOM 739 C C . ALA A 1 99 ? 10.918 2.022 -14.885 1.00 92.81 99 ALA A C 1
ATOM 741 O O . ALA A 1 99 ? 9.904 2.705 -14.770 1.00 92.81 99 ALA A O 1
ATOM 742 N N . GLN A 1 100 ? 11.025 1.053 -15.801 1.00 94.69 100 GLN A N 1
ATOM 743 C CA . GLN A 1 100 ? 9.949 0.712 -16.740 1.00 94.69 100 GLN A CA 1
ATOM 744 C C . GLN A 1 100 ? 8.701 0.206 -16.013 1.00 94.69 100 GLN A C 1
ATOM 746 O O . GLN A 1 100 ? 7.581 0.553 -16.377 1.00 94.69 100 GLN A O 1
ATOM 751 N N . ILE A 1 101 ? 8.883 -0.602 -14.966 1.00 93.50 101 ILE A N 1
ATOM 752 C CA . ILE A 1 101 ? 7.771 -1.069 -14.132 1.00 93.50 101 ILE A CA 1
ATOM 753 C C . ILE A 1 101 ? 7.084 0.111 -13.448 1.00 93.50 101 ILE A C 1
ATOM 755 O O . ILE A 1 101 ? 5.857 0.205 -13.485 1.00 93.50 101 ILE A O 1
ATOM 759 N N . GLN A 1 102 ? 7.864 1.014 -12.849 1.00 95.38 102 GLN A N 1
ATOM 760 C CA . GLN A 1 102 ? 7.313 2.182 -12.174 1.00 95.38 102 GLN A CA 1
ATOM 761 C C . GLN A 1 102 ? 6.515 3.060 -13.140 1.00 95.38 102 GLN A C 1
ATOM 763 O O . GLN A 1 102 ? 5.395 3.456 -12.823 1.00 95.38 102 GLN A O 1
ATOM 768 N N . GLU A 1 103 ? 7.072 3.330 -14.320 1.00 95.81 103 GLU A N 1
ATOM 769 C CA . GLU A 1 103 ? 6.437 4.135 -15.362 1.00 95.81 103 GLU A CA 1
ATOM 770 C C . GLU A 1 103 ? 5.078 3.561 -15.770 1.00 95.81 103 GLU A C 1
ATOM 772 O O . GLU A 1 103 ? 4.068 4.251 -15.636 1.00 95.81 103 GLU A O 1
ATOM 777 N N . VAL A 1 104 ? 5.019 2.279 -16.145 1.00 95.25 104 VAL A N 1
ATOM 778 C CA . VAL A 1 104 ? 3.763 1.648 -16.580 1.00 95.25 104 VAL A CA 1
ATOM 779 C C . VAL A 1 104 ? 2.725 1.612 -15.453 1.00 95.25 104 VAL A C 1
ATOM 781 O O . VAL A 1 104 ? 1.551 1.885 -15.696 1.00 95.25 104 VAL A O 1
ATOM 784 N N . ILE A 1 105 ? 3.120 1.315 -14.208 1.00 94.19 105 ILE A N 1
ATOM 785 C CA . ILE A 1 105 ? 2.180 1.334 -13.073 1.00 94.19 105 ILE A CA 1
ATOM 786 C C . ILE A 1 105 ? 1.608 2.745 -12.870 1.00 94.19 105 ILE A C 1
ATOM 788 O O . ILE A 1 105 ? 0.401 2.897 -12.672 1.00 94.19 105 ILE A O 1
ATOM 792 N N . MET A 1 106 ? 2.446 3.783 -12.937 1.00 94.75 106 MET A N 1
ATOM 793 C CA . MET A 1 106 ? 1.989 5.168 -12.809 1.00 94.75 106 MET A CA 1
ATOM 794 C C . MET A 1 106 ? 1.061 5.579 -13.957 1.00 94.75 106 MET A C 1
ATOM 796 O O . MET A 1 106 ? 0.051 6.238 -13.710 1.00 94.75 106 MET A O 1
ATOM 800 N N . GLU A 1 107 ? 1.379 5.208 -15.197 1.00 93.50 107 GLU A N 1
ATOM 801 C CA . GLU A 1 107 ? 0.545 5.493 -16.369 1.00 93.50 107 GLU A CA 1
ATOM 802 C C . GLU A 1 107 ? -0.832 4.846 -16.254 1.00 93.50 107 GLU A C 1
ATOM 804 O O . GLU A 1 107 ? -1.847 5.527 -16.400 1.00 93.50 107 GLU A O 1
ATOM 809 N N . GLU A 1 108 ? -0.883 3.562 -15.904 1.00 90.12 108 GLU A N 1
ATOM 810 C CA . GLU A 1 108 ? -2.150 2.861 -15.710 1.00 90.12 108 GLU A CA 1
ATOM 811 C C . GLU A 1 108 ? -2.944 3.456 -14.553 1.00 90.12 108 GLU A C 1
ATOM 813 O O . GLU A 1 108 ? -4.143 3.701 -14.676 1.00 90.12 108 GLU A O 1
ATOM 818 N N . GLY A 1 109 ? -2.279 3.808 -13.458 1.00 88.19 109 GLY A N 1
ATOM 819 C CA . GLY A 1 109 ? -2.934 4.510 -12.368 1.00 88.19 109 GLY A CA 1
ATOM 820 C C . GLY A 1 109 ? -3.561 5.839 -12.782 1.00 88.19 109 GLY A C 1
ATOM 821 O O . GLY A 1 109 ? -4.677 6.128 -12.363 1.00 88.19 109 GLY A O 1
ATOM 822 N N . ARG A 1 110 ? -2.915 6.614 -13.661 1.00 88.56 110 ARG A N 1
ATOM 823 C CA . ARG A 1 110 ? -3.484 7.866 -14.195 1.00 88.56 110 ARG A CA 1
ATOM 824 C C . ARG A 1 110 ? -4.694 7.634 -15.099 1.00 88.56 110 ARG A C 1
ATOM 826 O O . ARG A 1 110 ? -5.559 8.500 -15.162 1.00 88.56 110 ARG A O 1
ATOM 833 N N . VAL A 1 111 ? -4.770 6.497 -15.791 1.00 87.19 111 VAL A N 1
ATOM 834 C CA . VAL A 1 111 ? -5.926 6.149 -16.633 1.00 87.19 111 VAL A CA 1
ATOM 835 C C . VAL A 1 111 ? -7.145 5.806 -15.775 1.00 87.19 111 VAL A C 1
ATOM 837 O O . VAL A 1 111 ? -8.234 6.315 -16.031 1.00 87.19 111 VAL A O 1
ATOM 840 N N . TYR A 1 112 ? -6.971 4.968 -14.750 1.00 80.88 112 TYR A N 1
ATOM 841 C CA . TYR A 1 112 ? -8.080 4.490 -13.912 1.00 80.88 112 TYR A CA 1
ATOM 842 C C . TYR A 1 112 ? -8.436 5.453 -12.770 1.00 80.88 112 TYR A C 1
ATOM 844 O O . TYR A 1 112 ? -9.591 5.517 -12.352 1.00 80.88 112 TYR A O 1
ATOM 852 N N . HIS A 1 113 ? -7.462 6.228 -12.291 1.00 83.19 113 HIS A N 1
ATOM 853 C CA . HIS A 1 113 ? -7.596 7.162 -11.172 1.00 83.19 113 HIS A CA 1
ATOM 854 C C . HIS A 1 113 ? -6.975 8.533 -11.517 1.00 83.19 113 HIS A C 1
ATOM 856 O O . HIS A 1 113 ? -6.024 8.968 -10.866 1.00 83.19 113 HIS A O 1
ATOM 862 N N . PRO A 1 114 ? -7.507 9.266 -12.518 1.00 85.38 114 PRO A N 1
ATOM 863 C CA . PRO A 1 114 ? -6.892 10.497 -13.041 1.00 85.38 114 PRO A CA 1
ATOM 864 C C . PRO A 1 114 ? -6.789 11.645 -12.027 1.00 85.38 114 PRO A C 1
ATOM 866 O O . PRO A 1 114 ? -6.040 12.597 -12.236 1.00 85.38 114 PRO A O 1
ATOM 869 N N . HIS A 1 115 ? -7.544 11.576 -10.932 1.00 86.38 115 HIS A N 1
ATOM 870 C CA . HIS A 1 115 ? -7.552 12.586 -9.872 1.00 86.38 115 HIS A CA 1
ATOM 871 C C . HIS A 1 115 ? -6.648 12.230 -8.686 1.00 86.38 115 HIS A C 1
ATOM 873 O O . HIS A 1 115 ? -6.548 13.011 -7.739 1.00 86.38 115 HIS A O 1
ATOM 879 N N . VAL A 1 116 ? -5.995 11.068 -8.725 1.00 88.50 116 VAL A N 1
ATOM 880 C CA . VAL A 1 116 ? -5.226 10.520 -7.610 1.00 88.50 116 VAL A CA 1
ATOM 881 C C . VAL A 1 116 ? -3.754 10.439 -7.997 1.00 88.50 116 VAL A C 1
ATOM 883 O O . VAL A 1 116 ? -3.401 9.987 -9.084 1.00 88.50 116 VAL A O 1
ATOM 886 N N . ARG A 1 117 ? -2.865 10.892 -7.107 1.00 93.81 117 ARG A N 1
ATOM 887 C CA . ARG A 1 117 ? -1.417 10.739 -7.312 1.00 93.81 117 ARG A CA 1
ATOM 888 C C . ARG A 1 117 ? -1.020 9.286 -7.068 1.00 93.81 117 ARG A C 1
ATOM 890 O O . ARG A 1 117 ? -1.456 8.685 -6.095 1.00 93.81 117 ARG A O 1
ATOM 897 N N . ILE A 1 118 ? -0.192 8.721 -7.935 1.00 94.69 118 ILE A N 1
ATOM 898 C CA . ILE A 1 118 ? 0.191 7.307 -7.866 1.00 94.69 118 ILE A CA 1
ATOM 899 C C . ILE A 1 118 ? 1.669 7.221 -7.522 1.00 94.69 118 ILE A C 1
ATOM 901 O O . ILE A 1 118 ? 2.498 7.786 -8.233 1.00 94.69 118 ILE A O 1
ATOM 905 N N . HIS A 1 119 ? 1.983 6.499 -6.450 1.00 96.62 119 HIS A N 1
ATOM 906 C CA . HIS A 1 119 ? 3.343 6.239 -5.997 1.00 96.62 119 HIS A CA 1
ATOM 907 C C . HIS A 1 119 ? 3.614 4.745 -6.010 1.00 96.62 119 HIS A C 1
ATOM 909 O O . HIS A 1 119 ? 2.839 3.971 -5.450 1.00 96.62 119 HIS A O 1
ATOM 915 N N . VAL A 1 120 ? 4.723 4.333 -6.618 1.00 95.44 120 VAL A N 1
ATOM 916 C CA . VAL A 1 120 ? 5.095 2.916 -6.665 1.00 95.44 120 VAL A CA 1
ATOM 917 C C . VAL A 1 120 ? 5.915 2.564 -5.430 1.00 95.44 120 VAL A C 1
ATOM 919 O O . VAL A 1 120 ? 6.995 3.109 -5.213 1.00 95.44 120 VAL A O 1
ATOM 922 N N . ALA A 1 121 ? 5.371 1.667 -4.615 1.00 94.31 121 ALA A N 1
ATOM 923 C CA . ALA A 1 121 ? 5.934 1.200 -3.363 1.00 94.31 121 ALA A CA 1
ATOM 924 C C . ALA A 1 121 ? 6.723 -0.106 -3.585 1.00 94.31 121 ALA A C 1
ATOM 926 O O . ALA A 1 121 ? 6.139 -1.100 -4.032 1.00 94.31 121 ALA A O 1
ATOM 927 N N . PRO A 1 122 ? 8.026 -0.132 -3.257 1.00 92.19 122 PRO A N 1
ATOM 928 C CA . PRO A 1 122 ? 8.845 -1.332 -3.371 1.00 92.19 122 PRO A CA 1
ATOM 929 C C . PRO A 1 122 ? 8.330 -2.484 -2.514 1.00 92.19 122 PRO A C 1
ATOM 931 O O . PRO A 1 122 ? 8.082 -2.293 -1.328 1.00 92.19 122 PRO A O 1
ATOM 934 N N . THR A 1 123 ? 8.290 -3.705 -3.050 1.00 89.38 123 THR A N 1
ATOM 935 C CA . THR A 1 123 ? 8.072 -4.923 -2.242 1.00 89.38 123 THR A CA 1
ATOM 936 C C . THR A 1 123 ? 9.358 -5.651 -1.870 1.00 89.38 123 THR A C 1
ATOM 938 O O . THR A 1 123 ? 9.324 -6.613 -1.103 1.00 89.38 123 THR A O 1
ATOM 941 N N . GLY A 1 124 ? 10.507 -5.208 -2.395 1.00 80.69 124 GLY A N 1
ATOM 942 C CA . GLY A 1 124 ? 11.828 -5.806 -2.160 1.00 80.69 124 GLY A CA 1
ATOM 943 C C . GLY A 1 124 ? 12.218 -6.888 -3.16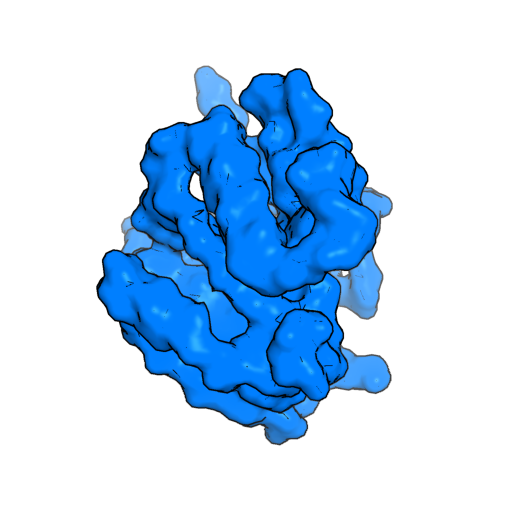8 1.00 80.69 124 GLY A C 1
ATOM 944 O O . GLY A 1 124 ? 13.380 -7.289 -3.205 1.00 80.69 124 GLY A O 1
ATOM 945 N N . MET A 1 125 ? 11.284 -7.307 -4.029 1.00 72.50 125 MET A N 1
ATOM 946 C CA . MET A 1 125 ? 11.515 -8.256 -5.127 1.00 72.50 125 MET A CA 1
ATOM 947 C C . MET A 1 125 ? 12.553 -7.751 -6.141 1.00 72.50 125 MET A C 1
ATOM 949 O O . MET A 1 125 ? 13.304 -8.547 -6.700 1.00 72.50 125 MET A O 1
ATOM 953 N N . PHE A 1 126 ? 12.615 -6.434 -6.354 1.00 74.81 126 PHE A N 1
ATOM 954 C CA . PHE A 1 126 ? 13.561 -5.778 -7.264 1.00 74.81 126 PHE A CA 1
ATOM 955 C C . PHE A 1 126 ? 14.791 -5.192 -6.562 1.00 74.81 126 PHE A C 1
ATOM 957 O O . PHE A 1 126 ? 15.735 -4.768 -7.224 1.00 74.81 126 PHE A O 1
ATOM 964 N N . HIS A 1 127 ? 14.823 -5.237 -5.228 1.00 67.06 127 HIS A N 1
ATOM 965 C CA . HIS A 1 127 ? 15.886 -4.661 -4.394 1.00 67.06 127 HIS A CA 1
ATOM 966 C C . HIS A 1 127 ? 16.757 -5.744 -3.740 1.00 67.06 127 HIS A C 1
ATOM 968 O O . HIS A 1 127 ? 17.342 -5.526 -2.682 1.00 67.06 127 HIS A O 1
ATOM 974 N N . GLY A 1 128 ? 16.828 -6.934 -4.350 1.00 59.09 128 GLY A N 1
ATOM 975 C CA . GLY A 1 128 ? 17.683 -8.039 -3.894 1.00 59.09 128 GLY A CA 1
ATOM 976 C C . GLY A 1 128 ? 17.238 -8.708 -2.585 1.00 59.09 128 GLY A C 1
ATOM 977 O O . GLY A 1 128 ? 18.022 -9.438 -1.978 1.00 59.09 128 GLY A O 1
ATOM 978 N N . GLY A 1 129 ? 16.003 -8.464 -2.134 1.00 62.03 129 GLY A N 1
ATOM 979 C CA . GLY A 1 129 ? 15.429 -9.039 -0.918 1.00 62.03 129 GLY A CA 1
ATOM 980 C C . GLY A 1 129 ? 14.502 -10.230 -1.180 1.00 62.03 129 GLY A C 1
ATOM 981 O O . GLY A 1 129 ? 14.050 -10.474 -2.297 1.00 62.03 129 GLY A O 1
ATOM 982 N N . ARG A 1 130 ? 14.159 -10.969 -0.114 1.00 61.16 130 ARG A N 1
ATOM 983 C CA . ARG A 1 130 ? 12.986 -11.861 -0.115 1.00 61.16 130 ARG A CA 1
ATOM 984 C C . ARG A 1 130 ? 11.759 -10.986 0.133 1.00 61.16 130 ARG A C 1
ATOM 986 O O . ARG A 1 130 ? 11.354 -10.833 1.281 1.00 61.16 130 ARG A O 1
ATOM 993 N N . GLY A 1 131 ? 11.285 -10.327 -0.920 1.00 63.69 131 GLY A N 1
ATOM 994 C CA . GLY A 1 131 ? 10.140 -9.424 -0.849 1.00 63.69 131 GLY A CA 1
ATOM 995 C C . GLY A 1 131 ? 8.818 -10.124 -0.523 1.00 63.69 131 GLY A C 1
ATOM 996 O O . GLY A 1 131 ? 8.751 -11.353 -0.449 1.00 63.69 131 GLY A O 1
ATOM 997 N N . HIS A 1 132 ? 7.762 -9.329 -0.359 1.00 74.62 132 HIS A N 1
ATOM 998 C CA . HIS A 1 132 ? 6.383 -9.805 -0.198 1.00 74.62 132 HIS A CA 1
ATOM 999 C C . HIS A 1 132 ? 5.568 -9.599 -1.480 1.00 74.62 132 HIS A C 1
ATOM 1001 O O . HIS A 1 132 ? 5.906 -8.761 -2.306 1.00 74.62 132 HIS A O 1
ATOM 1007 N N . GLY A 1 133 ? 4.495 -10.372 -1.670 1.00 72.31 133 GLY A N 1
ATOM 1008 C CA . GLY A 1 133 ? 3.578 -10.148 -2.797 1.00 72.31 133 GLY A CA 1
ATOM 1009 C C . GLY A 1 133 ? 2.764 -8.861 -2.640 1.00 72.31 133 GLY A C 1
ATOM 1010 O O . GLY A 1 133 ? 2.492 -8.184 -3.625 1.00 72.31 133 GLY A O 1
ATOM 1011 N N . HIS A 1 134 ? 2.427 -8.501 -1.397 1.00 85.81 134 HIS A N 1
ATOM 1012 C CA . HIS A 1 134 ? 1.596 -7.352 -1.038 1.00 85.81 134 HIS A CA 1
ATOM 1013 C C . HIS A 1 134 ? 2.360 -6.379 -0.136 1.00 85.81 134 HIS A C 1
ATOM 1015 O O . HIS A 1 134 ? 3.131 -6.794 0.733 1.00 85.81 134 HIS A O 1
ATOM 1021 N N . ILE A 1 135 ? 2.130 -5.079 -0.327 1.00 90.12 135 ILE A N 1
ATOM 1022 C CA . ILE A 1 135 ? 2.775 -4.025 0.475 1.00 90.12 135 ILE A CA 1
ATOM 1023 C C . ILE A 1 135 ? 2.147 -3.891 1.862 1.00 90.12 135 ILE A C 1
ATOM 1025 O O . ILE A 1 135 ? 2.833 -3.550 2.821 1.00 90.12 135 ILE A O 1
ATOM 1029 N N . ASP A 1 136 ? 0.867 -4.220 2.001 1.00 88.19 136 ASP A N 1
ATOM 1030 C CA . ASP A 1 136 ? 0.142 -4.130 3.270 1.00 88.19 136 ASP A CA 1
ATOM 1031 C C . ASP A 1 136 ? 0.570 -5.186 4.307 1.00 88.19 136 ASP A C 1
ATOM 1033 O O . ASP A 1 136 ? 0.163 -5.141 5.466 1.00 88.19 136 ASP A O 1
ATOM 1037 N N . MET A 1 137 ? 1.414 -6.146 3.923 1.00 86.56 137 MET A N 1
ATOM 1038 C CA . MET A 1 137 ? 2.003 -7.121 4.844 1.00 86.56 137 MET A CA 1
ATOM 1039 C C . MET A 1 137 ? 3.065 -6.490 5.749 1.00 86.56 137 MET A C 1
ATOM 1041 O O . MET A 1 137 ? 3.333 -6.993 6.837 1.00 86.56 137 MET A O 1
ATOM 1045 N N . PHE A 1 138 ? 3.687 -5.396 5.310 1.00 89.31 138 PHE A N 1
ATOM 1046 C CA . PHE A 1 138 ? 4.770 -4.735 6.041 1.00 89.31 138 PHE A CA 1
ATOM 1047 C C . PHE A 1 138 ? 4.652 -3.208 6.042 1.00 89.31 138 PHE A C 1
ATOM 1049 O O . PHE A 1 138 ? 5.553 -2.538 6.542 1.00 89.31 138 PHE A O 1
ATOM 1056 N N . ALA A 1 139 ? 3.576 -2.642 5.499 1.00 92.44 139 ALA A N 1
ATOM 1057 C CA . ALA A 1 139 ? 3.329 -1.209 5.487 1.00 92.44 139 ALA A CA 1
ATOM 1058 C C . ALA A 1 139 ? 1.920 -0.891 5.994 1.00 92.44 139 ALA A C 1
ATOM 1060 O O . ALA A 1 139 ? 0.955 -1.559 5.634 1.00 92.44 139 ALA A O 1
ATOM 1061 N N . LEU A 1 140 ? 1.804 0.171 6.790 1.00 92.38 140 LEU A N 1
ATOM 1062 C CA . LEU A 1 140 ? 0.529 0.715 7.251 1.00 92.38 140 LEU A CA 1
ATOM 1063 C C . LEU A 1 140 ? 0.513 2.223 7.029 1.00 92.38 140 LEU A C 1
ATOM 1065 O O . LEU A 1 140 ? 1.372 2.950 7.534 1.00 92.38 140 LEU A O 1
ATOM 1069 N N . LEU A 1 141 ? -0.491 2.695 6.296 1.00 92.56 141 LEU A N 1
ATOM 1070 C CA . LEU A 1 141 ? -0.708 4.110 6.033 1.00 92.56 141 LEU A CA 1
ATOM 1071 C C . LEU A 1 141 ? -1.876 4.627 6.873 1.00 92.56 141 LEU A C 1
ATOM 1073 O O . LEU A 1 141 ? -2.989 4.121 6.783 1.00 92.56 141 LEU A O 1
ATOM 1077 N N . LEU A 1 142 ? -1.616 5.663 7.665 1.00 91.62 142 LEU A N 1
ATOM 1078 C CA . LEU A 1 142 ? -2.604 6.398 8.450 1.00 91.62 142 LEU A CA 1
ATOM 1079 C C . LEU A 1 142 ? -2.769 7.792 7.822 1.00 91.62 142 LEU A C 1
ATOM 1081 O O . LEU A 1 142 ? -1.985 8.703 8.127 1.00 91.62 142 LEU A O 1
ATOM 1085 N N . PRO A 1 143 ? -3.710 7.955 6.873 1.00 86.56 143 PRO A N 1
ATOM 1086 C CA . PRO A 1 143 ? -3.767 9.127 6.008 1.00 86.56 143 PRO A CA 1
ATOM 1087 C C . PRO A 1 143 ? -4.138 10.415 6.749 1.00 86.56 143 PRO A C 1
ATOM 1089 O O . PRO A 1 143 ? -3.571 11.464 6.438 1.00 86.56 143 PRO A O 1
ATOM 1092 N N . ILE A 1 144 ? -5.030 10.370 7.746 1.00 87.19 144 ILE A N 1
ATOM 1093 C CA . ILE A 1 144 ? -5.435 11.577 8.488 1.00 87.19 144 ILE A CA 1
ATOM 1094 C C . ILE A 1 144 ? -4.289 12.061 9.382 1.00 87.19 144 ILE A C 1
ATOM 1096 O O . ILE A 1 144 ? -4.006 13.257 9.461 1.00 87.19 144 ILE A O 1
ATOM 1100 N N . ARG A 1 145 ? -3.568 11.130 10.012 1.00 89.38 145 ARG A N 1
ATOM 1101 C CA . ARG A 1 145 ? -2.378 11.411 10.828 1.00 89.38 145 ARG A CA 1
ATOM 1102 C C . ARG A 1 145 ? -1.130 11.707 10.002 1.00 89.38 145 ARG A C 1
ATOM 1104 O O . ARG A 1 145 ? -0.102 12.029 10.599 1.00 89.38 145 ARG A O 1
ATOM 1111 N N . LYS A 1 146 ? -1.202 11.581 8.671 1.00 93.19 146 LYS A N 1
ATOM 1112 C CA . LYS A 1 146 ? -0.059 11.668 7.755 1.00 93.19 146 LYS A CA 1
ATOM 1113 C C . LYS A 1 146 ? 1.112 10.818 8.250 1.00 93.19 146 LYS A C 1
ATOM 1115 O O . LYS A 1 146 ? 2.215 11.321 8.430 1.00 93.19 146 LYS A O 1
ATOM 1120 N N . LEU A 1 147 ? 0.866 9.547 8.557 1.00 94.88 147 LEU A N 1
ATOM 1121 C CA . LEU A 1 147 ? 1.873 8.641 9.111 1.00 94.88 147 LEU A CA 1
ATOM 1122 C C . LEU A 1 147 ? 1.971 7.386 8.246 1.00 94.88 147 LEU A C 1
ATOM 1124 O O . LEU A 1 147 ? 0.974 6.705 8.036 1.00 94.88 147 LEU A O 1
ATOM 1128 N N . LEU A 1 148 ? 3.181 7.079 7.785 1.00 95.94 148 LEU A N 1
ATOM 1129 C CA . LEU A 1 148 ? 3.511 5.824 7.119 1.00 95.94 148 LEU A CA 1
ATOM 1130 C C . LEU A 1 148 ? 4.408 4.997 8.042 1.00 95.94 148 LEU A C 1
ATOM 1132 O O . LEU A 1 148 ? 5.470 5.455 8.466 1.00 95.94 148 LEU A O 1
ATOM 1136 N N . LEU A 1 149 ? 3.957 3.795 8.379 1.00 94.81 149 LEU A N 1
ATOM 1137 C CA . LEU A 1 149 ? 4.684 2.817 9.180 1.00 94.81 149 LEU A CA 1
ATOM 1138 C C . LEU A 1 149 ? 5.210 1.716 8.264 1.00 94.81 149 LEU A C 1
ATOM 1140 O O . LEU A 1 149 ? 4.459 1.227 7.424 1.00 94.81 149 LEU A O 1
ATOM 1144 N N . LEU A 1 150 ? 6.470 1.321 8.445 1.00 93.44 150 LEU A N 1
ATOM 1145 C CA . LEU A 1 150 ? 7.098 0.214 7.724 1.00 93.44 150 LEU A CA 1
ATOM 1146 C C . LEU A 1 150 ? 7.772 -0.754 8.696 1.00 93.44 150 LEU A C 1
ATOM 1148 O O . LEU A 1 150 ? 8.572 -0.340 9.542 1.00 93.44 150 LEU A O 1
ATOM 1152 N N . ASP A 1 151 ? 7.500 -2.040 8.512 1.00 90.62 151 ASP A N 1
ATOM 1153 C CA . ASP A 1 151 ? 8.198 -3.133 9.173 1.00 90.62 151 ASP A CA 1
ATOM 1154 C C . ASP A 1 151 ? 9.421 -3.540 8.342 1.00 90.62 151 ASP A C 1
ATOM 1156 O O . ASP A 1 151 ? 9.328 -3.996 7.199 1.00 90.62 151 ASP A O 1
ATOM 1160 N N . THR A 1 152 ? 10.598 -3.362 8.929 1.00 89.06 152 THR A N 1
ATOM 1161 C CA . THR A 1 152 ? 11.878 -3.642 8.275 1.00 89.06 152 THR A CA 1
ATOM 1162 C C . THR A 1 152 ? 12.316 -5.103 8.369 1.00 89.06 152 THR A C 1
ATOM 1164 O O . THR A 1 152 ? 13.204 -5.506 7.611 1.00 89.06 152 THR A O 1
ATOM 1167 N N . TYR A 1 153 ? 11.706 -5.892 9.258 1.00 86.38 153 TYR A N 1
ATOM 1168 C CA . TYR A 1 153 ? 11.965 -7.321 9.408 1.00 86.38 153 TYR A CA 1
ATOM 1169 C C . TYR A 1 153 ? 11.154 -8.147 8.415 1.00 86.38 153 TYR A C 1
ATOM 1171 O O . TYR A 1 153 ? 11.731 -8.982 7.716 1.00 86.38 153 TYR A O 1
ATOM 1179 N N . TYR A 1 154 ? 9.843 -7.904 8.317 1.00 81.25 154 TYR A N 1
ATOM 1180 C CA . TYR A 1 154 ? 9.013 -8.573 7.312 1.00 81.25 154 TYR A CA 1
ATOM 1181 C C . TYR A 1 154 ? 9.282 -7.998 5.924 1.00 81.25 154 TYR A C 1
ATOM 1183 O O . TYR A 1 154 ? 9.597 -8.744 5.004 1.00 81.25 154 TYR A O 1
ATOM 1191 N N . GLY A 1 155 ? 9.330 -6.674 5.775 1.00 82.19 155 GLY A N 1
ATOM 1192 C CA . GLY A 1 155 ? 9.639 -6.019 4.505 1.00 82.19 155 GLY A CA 1
ATOM 1193 C C . GLY A 1 155 ? 11.100 -6.138 4.052 1.00 82.19 155 GLY A C 1
ATOM 1194 O O . GLY A 1 155 ? 11.590 -5.195 3.458 1.00 82.19 155 GLY A O 1
ATOM 1195 N N .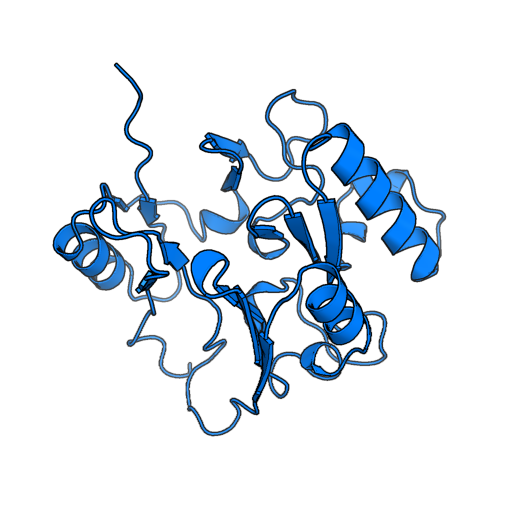 LYS A 1 156 ? 11.841 -7.211 4.366 1.00 78.00 156 LYS A N 1
ATOM 1196 C CA . LYS A 1 156 ? 13.292 -7.419 4.130 1.00 78.00 156 LYS A CA 1
ATOM 1197 C C . LYS A 1 156 ? 13.850 -6.658 2.916 1.00 78.00 156 LYS A C 1
ATOM 1199 O O . LYS A 1 156 ? 13.696 -7.082 1.774 1.00 78.00 156 LYS A O 1
ATOM 1204 N N . GLY A 1 157 ? 14.538 -5.545 3.170 1.00 77.94 157 GLY A N 1
ATOM 1205 C CA . GLY A 1 157 ? 15.071 -4.647 2.134 1.00 77.94 157 GLY A CA 1
ATOM 1206 C C . GLY A 1 157 ? 14.059 -3.598 1.659 1.00 77.94 157 GLY A C 1
ATOM 1207 O O . GLY A 1 157 ? 14.364 -2.411 1.709 1.00 77.94 157 GLY A O 1
ATOM 1208 N N . ALA A 1 158 ? 12.837 -4.008 1.319 1.00 85.56 158 ALA A N 1
ATOM 1209 C CA . ALA A 1 158 ? 11.715 -3.137 0.950 1.00 85.56 158 ALA A CA 1
ATOM 1210 C C . ALA A 1 158 ? 11.396 -2.058 2.000 1.00 85.56 158 ALA A C 1
ATOM 1212 O O . ALA A 1 158 ? 11.368 -0.874 1.689 1.00 85.56 158 ALA A O 1
ATOM 1213 N N . GLY A 1 159 ? 11.251 -2.433 3.275 1.00 79.06 159 GLY A N 1
ATOM 1214 C CA . GLY A 1 159 ? 10.950 -1.505 4.373 1.00 79.06 159 GLY A CA 1
ATOM 1215 C C . GLY A 1 159 ? 12.055 -0.468 4.634 1.00 79.06 159 GLY A C 1
ATOM 1216 O O . GLY A 1 159 ? 11.854 0.491 5.382 1.00 79.06 159 GLY A O 1
ATOM 1217 N N . LYS A 1 160 ? 13.232 -0.641 4.014 1.00 84.56 160 LYS A N 1
ATOM 1218 C CA . LYS A 1 160 ? 14.372 0.289 4.045 1.00 84.56 160 LYS A CA 1
ATOM 1219 C C . LYS A 1 160 ? 14.633 0.963 2.690 1.00 84.56 160 LYS A C 1
ATOM 1221 O O . LYS A 1 160 ? 15.613 1.690 2.576 1.00 84.56 160 LYS A O 1
ATOM 1226 N N . ALA A 1 161 ? 13.793 0.723 1.685 1.00 88.81 161 ALA A N 1
ATOM 1227 C CA . ALA A 1 161 ? 13.951 1.297 0.358 1.00 88.81 161 ALA A CA 1
ATOM 1228 C C . ALA A 1 161 ? 13.770 2.826 0.397 1.00 88.81 161 ALA A C 1
ATOM 1230 O O . ALA A 1 161 ? 12.923 3.339 1.140 1.00 88.81 161 ALA A O 1
ATOM 1231 N N . ALA A 1 162 ? 14.589 3.535 -0.382 1.00 91.69 162 ALA A N 1
ATOM 1232 C CA . ALA A 1 162 ? 14.657 4.999 -0.388 1.00 91.69 162 ALA A CA 1
ATOM 1233 C C . ALA A 1 162 ? 13.411 5.637 -1.019 1.00 91.69 162 ALA A C 1
ATOM 1235 O O . ALA A 1 162 ? 13.049 6.766 -0.701 1.00 91.69 162 ALA A O 1
ATOM 1236 N N . GLU A 1 163 ? 12.707 4.892 -1.869 1.00 94.06 163 GLU A N 1
ATOM 1237 C CA . GLU A 1 163 ? 11.450 5.300 -2.484 1.00 94.06 163 GLU A CA 1
ATOM 1238 C C . GLU A 1 163 ? 10.412 5.665 -1.421 1.00 94.06 163 GLU A C 1
ATOM 1240 O O . GLU A 1 163 ? 9.678 6.633 -1.592 1.00 94.06 163 GLU A O 1
ATOM 1245 N N . TYR A 1 164 ? 10.386 4.964 -0.284 1.00 95.44 164 TYR A N 1
ATOM 1246 C CA . TYR A 1 164 ? 9.487 5.319 0.811 1.00 95.44 164 TYR A CA 1
ATOM 1247 C C . TYR A 1 164 ? 9.825 6.667 1.457 1.00 95.44 164 TYR A C 1
ATOM 1249 O O . TYR A 1 164 ? 8.904 7.354 1.897 1.00 95.44 164 TYR A O 1
ATOM 1257 N N . ASP A 1 165 ? 11.101 7.068 1.499 1.00 96.69 165 ASP A N 1
ATOM 1258 C CA . ASP A 1 165 ? 11.488 8.405 1.965 1.00 96.69 165 ASP A CA 1
ATOM 1259 C C . ASP A 1 165 ? 10.995 9.473 0.986 1.00 96.69 165 ASP A C 1
ATOM 1261 O O . ASP A 1 165 ? 10.347 10.428 1.407 1.00 96.69 165 ASP A O 1
ATOM 1265 N N . SER A 1 166 ? 11.216 9.271 -0.318 1.00 96.50 166 SER A N 1
ATOM 1266 C CA . SER A 1 166 ? 10.753 10.197 -1.361 1.00 96.50 166 SER A CA 1
ATOM 1267 C C . SER A 1 166 ? 9.230 10.340 -1.385 1.00 96.50 166 SER A C 1
ATOM 1269 O O . SER A 1 166 ? 8.710 11.445 -1.518 1.00 96.50 166 SER A O 1
ATOM 1271 N N . ILE A 1 167 ? 8.502 9.236 -1.211 1.00 96.94 167 ILE A N 1
ATOM 1272 C CA . ILE A 1 167 ? 7.037 9.231 -1.113 1.00 96.94 167 ILE A CA 1
ATOM 1273 C C . ILE A 1 167 ? 6.578 9.991 0.134 1.00 96.94 167 ILE A C 1
ATOM 1275 O O . ILE A 1 167 ? 5.661 10.811 0.063 1.00 96.94 167 ILE A O 1
ATOM 1279 N N . ALA A 1 168 ? 7.204 9.724 1.285 1.00 97.31 168 ALA A N 1
ATOM 1280 C CA . ALA A 1 168 ? 6.855 10.392 2.529 1.00 97.31 168 ALA A CA 1
ATOM 1281 C C . ALA A 1 168 ? 7.113 11.901 2.456 1.00 97.31 168 ALA A C 1
ATOM 1283 O O . ALA A 1 168 ? 6.279 12.678 2.912 1.00 97.31 168 ALA A O 1
ATOM 1284 N N . GLU A 1 169 ? 8.214 12.323 1.839 1.00 97.81 169 GLU A N 1
ATOM 1285 C CA . GLU A 1 169 ? 8.500 13.734 1.582 1.00 97.81 169 GLU A CA 1
ATOM 1286 C C . GLU A 1 169 ? 7.446 14.363 0.659 1.00 97.81 169 GLU A C 1
ATOM 1288 O O . GLU A 1 169 ? 6.846 15.377 1.020 1.00 97.81 169 GLU A O 1
ATOM 1293 N N . ALA A 1 170 ? 7.160 13.732 -0.485 1.00 97.12 170 ALA A N 1
ATOM 1294 C CA . ALA A 1 170 ? 6.220 14.245 -1.482 1.00 97.12 170 ALA A CA 1
ATOM 1295 C C . ALA A 1 170 ? 4.797 14.438 -0.929 1.00 97.12 170 ALA A C 1
ATOM 1297 O O . ALA A 1 170 ? 4.131 15.422 -1.249 1.00 97.12 170 ALA A O 1
ATOM 1298 N N . GLU A 1 171 ? 4.332 13.520 -0.079 1.00 97.06 171 GLU A N 1
ATOM 1299 C CA . GLU A 1 171 ? 2.980 13.558 0.497 1.00 97.06 171 GLU A CA 1
ATOM 1300 C C . GLU A 1 171 ? 2.939 14.177 1.911 1.00 97.06 171 GLU A C 1
ATOM 1302 O O . GLU A 1 171 ? 1.883 14.244 2.551 1.00 97.06 171 GLU A O 1
ATOM 1307 N N . GLY A 1 172 ? 4.079 14.665 2.416 1.00 96.75 172 GLY A N 1
ATOM 1308 C CA . GLY A 1 172 ? 4.195 15.273 3.743 1.00 96.75 172 GLY A CA 1
ATOM 1309 C C . GLY A 1 172 ? 3.854 14.309 4.885 1.00 96.75 172 GLY A C 1
ATOM 1310 O O . GLY A 1 172 ? 3.211 14.706 5.862 1.00 96.75 172 GLY A O 1
ATOM 1311 N N . LEU A 1 173 ? 4.236 13.039 4.744 1.00 97.12 173 LEU A N 1
ATOM 1312 C CA . LEU A 1 173 ? 4.036 11.981 5.725 1.00 97.12 173 LEU A CA 1
ATOM 1313 C C . LEU A 1 173 ? 5.204 11.929 6.711 1.00 97.12 173 LEU A C 1
ATOM 1315 O O . LEU A 1 173 ? 6.377 12.001 6.354 1.00 97.12 173 LEU A O 1
ATOM 1319 N N . LYS A 1 174 ? 4.889 11.682 7.977 1.00 97.56 174 LYS A N 1
ATOM 1320 C CA . LYS A 1 174 ? 5.855 11.189 8.947 1.00 97.56 174 LYS A CA 1
ATOM 1321 C C . LYS A 1 174 ? 6.132 9.721 8.650 1.00 97.56 174 LYS A C 1
ATOM 1323 O O . LYS A 1 174 ? 5.255 8.884 8.842 1.00 97.56 174 LYS A O 1
ATOM 1328 N N . LEU A 1 175 ? 7.353 9.403 8.246 1.00 97.25 175 LEU A N 1
ATOM 1329 C CA . LEU A 1 175 ? 7.790 8.024 8.062 1.00 97.25 175 LEU A CA 1
ATOM 1330 C C . LEU A 1 175 ? 8.335 7.447 9.370 1.00 97.25 175 LEU A C 1
ATOM 1332 O O . LEU A 1 175 ? 9.145 8.070 10.060 1.00 97.25 175 LEU A O 1
ATOM 1336 N N . ARG A 1 176 ? 7.887 6.245 9.728 1.00 95.69 176 ARG A N 1
ATOM 1337 C CA . ARG A 1 176 ? 8.390 5.484 10.871 1.00 95.69 176 ARG A CA 1
ATOM 1338 C C . ARG A 1 176 ? 8.724 4.069 10.439 1.00 95.69 176 ARG A C 1
ATOM 1340 O O . ARG A 1 176 ? 7.867 3.334 9.968 1.00 95.69 176 ARG A O 1
ATOM 1347 N N . ARG A 1 177 ? 9.974 3.690 10.660 1.00 93.25 177 ARG A N 1
ATOM 1348 C CA . ARG A 1 177 ? 10.465 2.333 10.447 1.00 93.25 177 ARG A CA 1
ATOM 1349 C C . ARG A 1 177 ? 10.650 1.667 11.798 1.00 93.25 177 ARG A C 1
ATOM 1351 O O . ARG A 1 177 ? 11.163 2.308 12.715 1.00 93.25 177 ARG A O 1
ATOM 1358 N N . TYR A 1 178 ? 10.254 0.410 11.913 1.00 89.31 178 TYR A N 1
ATOM 1359 C CA . TYR A 1 178 ? 10.556 -0.403 13.086 1.00 89.31 178 TYR A CA 1
ATOM 1360 C C . TYR A 1 178 ? 10.900 -1.837 12.679 1.00 89.31 178 TYR A C 1
ATOM 1362 O O . TYR A 1 178 ? 10.781 -2.219 11.514 1.00 89.31 178 TYR A O 1
ATOM 1370 N N . ASP A 1 179 ? 11.413 -2.604 13.630 1.00 88.12 179 ASP A N 1
ATOM 1371 C CA . ASP A 1 179 ? 11.729 -4.021 13.474 1.00 88.12 179 ASP A CA 1
ATOM 1372 C C . ASP A 1 179 ? 10.699 -4.824 14.275 1.00 88.12 179 ASP A C 1
ATOM 1374 O O . ASP A 1 179 ? 10.720 -4.779 15.505 1.00 88.12 179 ASP A O 1
ATOM 1378 N N . GLY A 1 180 ? 9.779 -5.506 13.584 1.00 82.62 180 GLY A N 1
ATOM 1379 C CA . GLY A 1 180 ? 8.716 -6.294 14.212 1.00 82.62 180 GLY A CA 1
ATOM 1380 C C . GLY A 1 180 ? 9.130 -7.705 14.634 1.00 82.62 180 GLY A C 1
ATOM 1381 O O . GLY A 1 180 ? 8.282 -8.485 15.063 1.00 82.62 180 GLY A O 1
ATOM 1382 N N . SER A 1 181 ? 10.415 -8.075 14.535 1.00 84.00 181 SER A N 1
ATOM 1383 C CA . SER A 1 181 ? 10.883 -9.436 14.862 1.00 84.00 181 SER A CA 1
ATOM 1384 C C . SER A 1 181 ? 10.583 -9.871 16.298 1.00 84.00 181 SER A C 1
ATOM 1386 O O . SER A 1 181 ? 10.489 -11.067 16.569 1.00 84.00 181 SER A O 1
ATOM 1388 N N . GLN A 1 182 ? 10.441 -8.910 17.213 1.00 78.69 182 GLN A N 1
ATOM 1389 C CA . GLN A 1 182 ? 10.215 -9.151 18.639 1.00 78.69 182 GLN A CA 1
ATOM 1390 C C . GLN A 1 182 ? 8.731 -9.170 19.027 1.00 78.69 182 GLN A C 1
ATOM 1392 O O . GLN A 1 182 ? 8.409 -9.559 20.147 1.00 78.69 182 GLN A O 1
ATOM 1397 N N . ASP A 1 183 ? 7.826 -8.776 18.126 1.00 73.38 183 ASP A N 1
ATOM 1398 C CA . ASP A 1 183 ? 6.410 -8.586 18.464 1.00 73.38 183 ASP A CA 1
ATOM 1399 C C . ASP A 1 183 ? 5.648 -9.916 18.570 1.00 73.38 183 ASP A C 1
ATOM 1401 O O . ASP A 1 183 ? 4.554 -9.969 19.127 1.00 73.38 183 ASP A O 1
ATOM 1405 N N . GLY A 1 184 ? 6.213 -11.010 18.042 1.00 67.50 184 GLY A N 1
ATOM 1406 C CA . GLY A 1 184 ? 5.590 -12.339 18.072 1.00 67.50 184 GLY A CA 1
ATOM 1407 C C . GLY A 1 184 ? 4.308 -12.454 17.234 1.00 67.50 184 GLY A C 1
ATOM 1408 O O . GLY A 1 184 ? 3.606 -13.461 17.325 1.00 67.50 184 GLY A O 1
ATOM 1409 N N . VAL A 1 185 ? 4.012 -11.440 16.415 1.00 68.62 185 VAL A N 1
ATOM 1410 C CA . VAL A 1 185 ? 2.855 -11.360 15.515 1.00 68.62 185 VAL A CA 1
ATOM 1411 C C . VAL A 1 185 ? 3.345 -11.386 14.069 1.00 68.62 185 VAL A C 1
ATOM 1413 O O . VAL A 1 185 ? 4.334 -10.739 13.711 1.00 68.62 185 VAL A O 1
ATOM 1416 N N . TRP A 1 186 ? 2.660 -12.154 13.226 1.00 67.94 186 TRP A N 1
ATOM 1417 C CA . TRP A 1 186 ? 2.901 -12.142 11.785 1.00 67.94 186 TRP A CA 1
ATOM 1418 C C . TRP A 1 186 ? 2.191 -10.951 11.144 1.00 67.94 186 TRP A C 1
ATOM 1420 O O . TRP A 1 186 ? 1.001 -10.756 11.361 1.00 67.94 186 TRP A O 1
ATOM 1430 N N . TYR A 1 187 ? 2.923 -10.172 10.342 1.00 72.81 187 TYR A N 1
ATOM 1431 C CA . TYR A 1 187 ? 2.405 -9.005 9.612 1.00 72.81 187 TYR A CA 1
ATOM 1432 C C . TYR A 1 187 ? 1.634 -8.012 10.502 1.00 72.81 187 TYR A C 1
ATOM 1434 O O . TYR A 1 187 ? 0.475 -7.704 10.224 1.00 72.81 187 TYR A O 1
ATOM 1442 N N . PRO A 1 188 ? 2.275 -7.458 11.549 1.00 69.31 188 PRO A N 1
ATOM 1443 C CA . PRO A 1 188 ? 1.637 -6.568 12.530 1.00 69.31 188 PRO A CA 1
ATOM 1444 C C . PRO A 1 188 ? 1.013 -5.299 11.927 1.00 69.31 188 PRO A C 1
ATOM 1446 O O . PRO A 1 188 ? 0.219 -4.623 12.576 1.00 69.31 188 PRO A O 1
ATOM 1449 N N . LEU A 1 189 ? 1.385 -4.958 10.693 1.00 81.94 189 LEU A N 1
ATOM 1450 C CA . LEU A 1 189 ? 0.869 -3.809 9.958 1.00 81.94 189 LEU A CA 1
ATOM 1451 C C . LEU A 1 189 ? -0.290 -4.144 9.018 1.00 81.94 189 LEU A C 1
ATOM 1453 O O . LEU A 1 189 ? -0.917 -3.220 8.502 1.00 81.94 189 LEU A O 1
ATOM 1457 N N . ASN A 1 190 ? -0.640 -5.422 8.856 1.00 79.88 190 ASN A N 1
ATOM 1458 C CA . ASN A 1 190 ? -1.760 -5.855 8.030 1.00 79.88 190 ASN A CA 1
ATOM 1459 C C . ASN A 1 190 ? -3.089 -5.524 8.718 1.00 79.88 190 ASN A C 1
ATOM 1461 O O . ASN A 1 190 ? -3.665 -6.330 9.443 1.00 79.88 190 ASN A O 1
ATOM 1465 N N . SER A 1 191 ? -3.533 -4.284 8.542 1.00 77.88 191 SER A N 1
ATOM 1466 C CA . SER A 1 191 ? -4.608 -3.701 9.341 1.00 77.88 191 SER A CA 1
ATOM 1467 C C . SER A 1 191 ? -5.633 -3.005 8.467 1.00 77.88 191 SER A C 1
ATOM 1469 O O . SER A 1 191 ? -5.296 -2.401 7.449 1.00 77.88 191 SER A O 1
ATOM 1471 N N . LEU A 1 192 ? -6.885 -3.001 8.920 1.00 80.19 192 LEU A N 1
ATOM 1472 C CA . LEU A 1 192 ? -7.919 -2.165 8.325 1.00 80.19 192 LEU A CA 1
ATOM 1473 C C . LEU A 1 192 ? -7.904 -0.784 8.988 1.00 80.19 192 LEU A C 1
ATOM 1475 O O . LEU A 1 192 ? -8.030 -0.673 10.208 1.00 80.19 192 LEU A O 1
ATOM 1479 N N . VAL A 1 193 ? -7.778 0.269 8.180 1.00 78.38 193 VAL A N 1
ATOM 1480 C CA . VAL A 1 193 ? -7.827 1.663 8.640 1.00 78.38 193 VAL A CA 1
ATOM 1481 C C . VAL A 1 193 ? -9.192 2.254 8.313 1.00 78.38 193 VAL A C 1
ATOM 1483 O O . VAL A 1 193 ? -9.623 2.257 7.163 1.00 78.38 193 VAL A O 1
ATOM 1486 N N . LEU A 1 194 ? -9.870 2.760 9.336 1.00 77.19 194 LEU A N 1
ATOM 1487 C CA . LEU A 1 194 ? -11.204 3.342 9.268 1.00 77.19 194 LEU A CA 1
ATOM 1488 C C . LEU A 1 194 ? -11.172 4.776 9.793 1.00 77.19 194 LEU A C 1
ATOM 1490 O O . LEU A 1 194 ? -10.421 5.094 10.713 1.00 77.19 194 LEU A O 1
ATOM 1494 N N . SER A 1 195 ? -12.023 5.641 9.248 1.00 67.31 195 SER A N 1
ATOM 1495 C CA . SER A 1 195 ? -12.286 6.954 9.839 1.00 67.31 195 SER A CA 1
ATOM 1496 C C . SER A 1 195 ? -13.606 6.894 10.620 1.00 67.31 195 SER A C 1
ATOM 1498 O O . SER A 1 195 ? -14.629 6.541 10.033 1.00 67.31 195 SER A O 1
ATOM 1500 N N . PRO A 1 196 ? -13.634 7.208 11.926 1.00 62.91 196 PRO A N 1
ATOM 1501 C CA . PRO A 1 196 ? -14.863 7.279 12.694 1.00 62.91 196 PRO A CA 1
ATOM 1502 C C . PRO A 1 196 ? -15.777 8.377 12.146 1.00 62.91 196 PRO A C 1
ATOM 1504 O O . PRO A 1 196 ? -15.386 9.542 12.076 1.00 62.91 196 PRO A O 1
ATOM 1507 N N . ASN A 1 197 ? -17.044 8.036 11.895 1.00 57.00 197 ASN A N 1
ATOM 1508 C CA . ASN A 1 197 ? -18.077 8.958 11.393 1.00 57.00 197 ASN A CA 1
ATOM 1509 C C . ASN A 1 197 ? -18.282 10.222 12.254 1.00 57.00 197 ASN A C 1
ATOM 1511 O O . ASN A 1 197 ? -18.893 11.184 11.798 1.00 57.00 197 ASN A O 1
ATOM 1515 N N . LYS A 1 198 ? -17.823 10.218 13.513 1.00 55.59 198 LYS A N 1
ATOM 1516 C CA . LYS A 1 198 ? -18.045 11.307 14.478 1.00 55.59 198 LYS A CA 1
ATOM 1517 C C . LYS A 1 198 ? -16.818 12.179 14.742 1.00 55.59 198 LYS A C 1
ATOM 1519 O O . LYS A 1 198 ? -16.998 13.292 15.212 1.00 55.59 198 LYS A O 1
ATOM 1524 N N . ASN A 1 199 ? -15.606 11.690 14.468 1.00 61.09 199 ASN A N 1
ATOM 1525 C CA . ASN A 1 199 ? -14.347 12.405 14.689 1.00 61.09 199 ASN A CA 1
ATOM 1526 C C . ASN A 1 199 ? -13.309 11.884 13.684 1.00 61.09 199 ASN A C 1
ATOM 1528 O O . ASN A 1 199 ? -12.929 10.717 13.798 1.00 61.09 199 ASN A O 1
ATOM 1532 N N . PRO A 1 200 ? -12.833 12.704 12.730 1.00 65.12 200 PRO A N 1
ATOM 1533 C CA . PRO A 1 200 ? -11.926 12.253 11.682 1.00 65.12 200 PRO A CA 1
ATOM 1534 C C . PRO A 1 200 ? -10.527 12.020 12.263 1.00 65.12 200 PRO A C 1
ATOM 1536 O O . PRO A 1 200 ? -9.644 12.870 12.209 1.00 65.12 200 PRO A O 1
ATOM 1539 N N . THR A 1 201 ? -10.327 10.852 12.856 1.00 72.56 201 THR A N 1
ATOM 1540 C CA . THR A 1 201 ? -9.031 10.345 13.308 1.00 72.56 201 THR A CA 1
ATOM 1541 C C . THR A 1 201 ? -8.858 8.943 12.766 1.00 72.56 201 THR A C 1
ATOM 1543 O O . THR A 1 201 ? -9.809 8.181 12.834 1.00 72.56 201 THR A O 1
ATOM 1546 N N . ASP A 1 202 ? -7.675 8.551 12.303 1.00 73.31 202 ASP A N 1
ATOM 1547 C CA . ASP A 1 202 ? -7.483 7.157 11.887 1.00 73.31 202 ASP A CA 1
ATOM 1548 C C . ASP A 1 202 ? -7.758 6.197 13.063 1.00 73.31 202 ASP A C 1
ATOM 1550 O O . ASP A 1 202 ? -7.198 6.355 14.155 1.00 73.31 202 ASP A O 1
ATOM 1554 N N . CYS A 1 203 ? -8.628 5.217 12.830 1.00 71.94 203 CYS A N 1
ATOM 1555 C CA . CYS A 1 203 ? -8.922 4.090 13.701 1.00 71.94 203 CYS A CA 1
ATOM 1556 C C . CYS A 1 203 ? -8.400 2.827 13.018 1.00 71.94 203 CYS A C 1
ATOM 1558 O O . CYS A 1 203 ? -8.720 2.570 11.863 1.00 71.94 203 CYS A O 1
ATOM 1560 N N . VAL A 1 204 ? -7.577 2.055 13.718 1.00 70.00 204 VAL A N 1
ATOM 1561 C CA . VAL A 1 204 ? -6.987 0.829 13.178 1.00 70.00 204 VAL A CA 1
ATOM 1562 C C . VAL A 1 204 ? -7.677 -0.360 13.825 1.00 70.00 204 VAL A C 1
ATOM 1564 O O . VAL A 1 204 ? -7.749 -0.437 15.053 1.00 70.00 204 VAL A O 1
ATOM 1567 N N . VAL A 1 205 ? -8.179 -1.278 13.005 1.00 67.81 205 VAL A N 1
ATOM 1568 C CA . VAL A 1 205 ? -8.673 -2.579 13.456 1.00 67.81 205 VAL A CA 1
ATOM 1569 C C . VAL A 1 205 ? -7.551 -3.586 13.258 1.00 67.81 205 VAL A C 1
ATOM 1571 O O . VAL A 1 205 ? -7.131 -3.843 12.129 1.00 67.81 205 VAL A O 1
ATOM 1574 N N . LEU A 1 206 ? -7.058 -4.108 14.380 1.00 60.84 206 LEU A N 1
ATOM 1575 C CA . LEU A 1 206 ? -6.032 -5.141 14.443 1.00 60.84 206 LEU A CA 1
ATOM 1576 C C . LEU A 1 206 ? -6.684 -6.459 14.841 1.00 60.84 206 LEU A C 1
ATOM 1578 O O . LEU A 1 206 ? -7.466 -6.491 15.794 1.00 60.84 206 LEU A O 1
ATOM 1582 N N . ASP A 1 207 ? -6.323 -7.533 14.149 1.00 57.88 207 ASP A N 1
ATOM 1583 C CA . ASP A 1 207 ? -6.551 -8.879 14.658 1.00 57.88 207 ASP A CA 1
ATOM 1584 C C . ASP A 1 207 ? -5.536 -9.141 15.781 1.00 57.88 207 ASP A C 1
ATOM 1586 O O . ASP A 1 207 ? -4.330 -9.200 15.546 1.00 57.88 207 ASP A O 1
ATOM 1590 N N . GLN A 1 208 ? -6.016 -9.215 17.024 1.00 49.72 208 GLN A N 1
ATOM 1591 C CA . GLN A 1 208 ? -5.165 -9.454 18.194 1.00 49.72 208 GLN A CA 1
ATOM 1592 C C . GLN A 1 208 ? -4.934 -10.947 18.471 1.00 49.72 208 GLN A C 1
ATOM 1594 O O . GLN A 1 208 ? -4.116 -11.278 19.331 1.00 49.72 208 GLN A O 1
ATOM 1599 N N . GLU A 1 209 ? -5.629 -11.846 17.765 1.00 48.84 209 GLU A N 1
ATOM 1600 C CA . GLU A 1 209 ? -5.520 -13.296 17.963 1.00 48.84 209 GLU A CA 1
ATOM 1601 C C . GLU A 1 209 ? -4.665 -14.003 16.908 1.00 48.84 209 GLU A C 1
ATOM 1603 O O . GLU A 1 209 ? -4.383 -15.193 17.066 1.00 48.84 209 GLU A O 1
ATOM 1608 N N . ALA A 1 210 ? -4.162 -13.285 15.898 1.00 45.03 210 ALA A N 1
ATOM 1609 C CA . ALA A 1 210 ? -3.138 -13.769 14.973 1.00 45.03 210 ALA A CA 1
ATOM 1610 C C . ALA A 1 210 ? -1.780 -13.977 15.686 1.00 45.03 210 ALA A C 1
ATOM 1612 O O . ALA A 1 210 ? -0.783 -13.305 15.420 1.00 45.03 210 ALA A O 1
ATOM 1613 N N . LYS A 1 211 ? -1.732 -14.913 16.638 1.00 38.59 211 LYS A N 1
ATOM 1614 C CA . LYS A 1 211 ? -0.492 -15.465 17.183 1.00 38.59 211 LYS A CA 1
ATOM 1615 C C . LYS A 1 211 ? 0.124 -16.390 16.140 1.00 38.59 211 LYS A C 1
ATOM 1617 O O . LYS A 1 211 ? -0.597 -17.051 15.397 1.00 38.59 211 LYS A O 1
ATOM 1622 N N . SER A 1 212 ? 1.457 -16.406 16.096 1.00 37.72 212 SER A N 1
ATOM 1623 C CA . SER A 1 212 ? 2.271 -17.271 15.235 1.00 37.72 212 SER A CA 1
ATOM 1624 C C . SER A 1 212 ? 1.656 -18.663 15.042 1.00 37.72 212 SER A C 1
ATOM 1626 O O . SER A 1 212 ? 1.441 -19.368 16.033 1.00 37.72 212 SER A O 1
ATOM 1628 N N . LEU A 1 213 ? 1.419 -19.052 13.785 1.00 35.03 213 LEU A N 1
ATOM 1629 C CA . LEU A 1 213 ? 1.385 -20.468 13.411 1.00 35.03 213 LEU A CA 1
ATOM 1630 C C . LEU A 1 213 ? 2.772 -21.087 13.616 1.00 35.03 213 LEU A C 1
ATOM 1632 O O . LEU A 1 213 ? 3.770 -20.402 13.283 1.00 35.03 213 LEU A O 1
#